Protein AF-A0A7S0KYA2-F1 (afdb_monomer_lite)

Sequence (197 aa):
RSGRSKREIVGSDRLAGVEDVMKRKCIFEYDAAHFVYESAGMSKLKVTLGHLILALRWCHQHMTRPNDGYHSVVKCLAERATVLLGAEVALHEEIGTAKQEVGQVSMDLVKRVNAQLLDLFEDVDEDQHHDTSRLGRMKTVIDDSTWNAIQRQLSREMIAARNDREEEQKKNLQQTHGMASSGSPYRRAGLFRGVSF

Foldseek 3Di:
DDDDDDDDDDDPVVVPDPDDLQPDDAPLVDFDPPDDDPPDPPPGDSDDLVNLLVLLVVLLVVCPDPCPVCLVVSLVSNLVSLVSSLVRVVNCVSVCVVCVPPDPPDVVVLLVSLLSLCQQQPDDDCVPPDCPVNHHSCPVRYDPVSNVVSCVSCVPSPVVNVVVVVVVVVVVVVVVVVVVPPPDDPDDDDDDDDDDD

Secondary structure (DSSP, 8-state):
-----------GGG------GGG---GGGSPPPS-S-TTS--TT----HHHHHHHHHHHHHHHSSS--S-HHHHHHHHHHHHHHHHHHHHHHHHHHHHHTTT----HHHHHHHHHHHHHHH-PPPTTSTT-GGGS-TTTTTS-HHHHHHHHHHTHHHHHHHHHHHHHHHHHHHHHHHHHHTT---------------

Structure (mmCIF, N/CA/C/O backbone):
data_AF-A0A7S0KYA2-F1
#
_entry.id   AF-A0A7S0KYA2-F1
#
loop_
_atom_site.group_PDB
_atom_site.id
_atom_site.type_symbol
_atom_site.label_atom_id
_atom_site.label_alt_id
_atom_site.label_comp_id
_atom_site.label_asym_id
_atom_site.label_entity_id
_atom_site.label_seq_id
_atom_site.pdbx_PDB_ins_code
_atom_site.Cartn_x
_atom_site.Cartn_y
_atom_site.Cartn_z
_atom_site.occupancy
_atom_site.B_iso_or_equiv
_atom_site.auth_seq_id
_atom_site.auth_comp_id
_atom_site.auth_asym_id
_atom_site.auth_atom_id
_atom_site.pdbx_PDB_model_num
ATOM 1 N N . ARG A 1 1 ? -25.141 -33.867 -44.021 1.00 50.03 1 ARG A N 1
ATOM 2 C CA . ARG A 1 1 ? -24.436 -33.743 -42.720 1.00 50.03 1 ARG A CA 1
ATOM 3 C C . ARG A 1 1 ? -23.913 -32.315 -42.595 1.00 50.03 1 ARG A C 1
ATOM 5 O O . ARG A 1 1 ? -22.984 -31.976 -43.305 1.00 50.03 1 ARG A O 1
ATOM 12 N N . SER A 1 2 ? -24.530 -31.474 -41.766 1.00 43.34 2 SER A N 1
ATOM 13 C CA . SER A 1 2 ? -23.968 -30.174 -41.372 1.00 43.34 2 SER A CA 1
ATOM 14 C C . SER A 1 2 ? -24.457 -29.877 -39.957 1.00 43.34 2 SER A C 1
ATOM 16 O O . SER A 1 2 ? -25.624 -29.553 -39.750 1.00 43.34 2 SER A O 1
ATOM 18 N N . GLY A 1 3 ? -23.594 -30.136 -38.975 1.00 49.16 3 GLY A N 1
ATOM 19 C CA . GLY A 1 3 ? -23.859 -29.878 -37.566 1.00 49.16 3 GLY A CA 1
ATOM 20 C C . GLY A 1 3 ? -23.512 -28.431 -37.249 1.00 49.16 3 GLY A C 1
ATOM 21 O O . GLY A 1 3 ? -22.341 -28.097 -37.091 1.00 49.16 3 GLY A O 1
ATOM 22 N N . ARG A 1 4 ? -24.521 -27.561 -37.159 1.00 48.22 4 ARG A N 1
ATOM 23 C CA . ARG A 1 4 ? -24.337 -26.236 -36.559 1.00 48.22 4 ARG A CA 1
ATOM 24 C C . ARG A 1 4 ? -24.284 -26.404 -35.043 1.00 48.22 4 ARG A C 1
ATOM 26 O O . ARG A 1 4 ? -25.314 -26.595 -34.405 1.00 48.22 4 ARG A O 1
ATOM 33 N N . SER A 1 5 ? -23.074 -26.345 -34.492 1.00 55.19 5 SER A N 1
ATOM 34 C CA . SER A 1 5 ? -22.845 -26.195 -33.055 1.00 55.19 5 SER A CA 1
ATOM 35 C C . SER A 1 5 ? -23.465 -24.872 -32.594 1.00 55.19 5 SER A C 1
ATOM 37 O O . SER A 1 5 ? -23.049 -23.798 -33.037 1.00 55.19 5 SER A O 1
ATOM 39 N N . LYS A 1 6 ? -24.515 -24.945 -31.768 1.00 58.03 6 LYS A N 1
ATOM 40 C CA . LYS A 1 6 ? -25.095 -23.775 -31.102 1.00 58.03 6 LYS A CA 1
ATOM 41 C C . LYS A 1 6 ? -24.107 -23.331 -30.025 1.00 58.03 6 LYS A C 1
ATOM 43 O O . LYS A 1 6 ? -23.852 -24.077 -29.088 1.00 58.03 6 LYS A O 1
ATOM 48 N N . ARG A 1 7 ? -23.546 -22.129 -30.167 1.00 60.09 7 ARG A N 1
ATOM 49 C CA . ARG A 1 7 ? -22.796 -21.483 -29.085 1.00 60.09 7 ARG A CA 1
ATOM 50 C C . ARG A 1 7 ? -23.808 -20.938 -28.086 1.00 60.09 7 ARG A C 1
ATOM 52 O O . ARG A 1 7 ? -24.519 -19.986 -28.392 1.00 60.09 7 ARG A O 1
ATOM 59 N N . GLU A 1 8 ? -23.902 -21.586 -26.936 1.00 66.19 8 GLU A N 1
ATOM 60 C CA . GLU A 1 8 ? -24.654 -21.087 -25.792 1.00 66.19 8 GLU A CA 1
ATOM 61 C C . GLU A 1 8 ? -23.780 -20.050 -25.076 1.00 66.19 8 GLU A C 1
ATOM 63 O O . GLU A 1 8 ? -22.677 -20.359 -24.626 1.00 66.19 8 GLU A O 1
ATOM 68 N N . ILE A 1 9 ? -24.228 -18.794 -25.057 1.00 65.31 9 ILE A N 1
ATOM 69 C CA . ILE A 1 9 ? -23.574 -17.732 -24.291 1.00 65.31 9 ILE A CA 1
ATOM 70 C C . ILE A 1 9 ? -24.139 -17.826 -22.878 1.00 65.31 9 ILE A C 1
ATOM 72 O O . ILE A 1 9 ? -25.320 -17.567 -22.654 1.00 65.31 9 ILE A O 1
ATOM 76 N N . VAL A 1 10 ? -23.296 -18.255 -21.945 1.00 64.56 10 VAL A N 1
ATOM 77 C CA . VAL A 1 10 ? -23.640 -18.355 -20.527 1.00 64.56 10 VAL A CA 1
ATOM 78 C C . VAL A 1 10 ? -23.656 -16.941 -19.940 1.00 64.56 10 VAL A C 1
ATOM 80 O O . VAL A 1 10 ? -22.677 -16.210 -20.075 1.00 64.56 10 VAL A O 1
ATOM 83 N N . GLY A 1 11 ? -24.775 -16.544 -19.327 1.00 62.53 11 GLY A N 1
ATOM 84 C CA . GLY A 1 11 ? -24.895 -15.260 -18.630 1.00 62.53 11 GLY A CA 1
ATOM 85 C C . GLY A 1 11 ? -23.918 -15.159 -17.453 1.00 62.53 11 GLY A C 1
ATOM 86 O O . GLY A 1 11 ? -23.602 -16.166 -16.816 1.00 62.53 11 GLY A O 1
ATOM 87 N N . SER A 1 12 ? -23.410 -13.956 -17.169 1.00 54.81 12 SER A N 1
ATOM 88 C CA . SER A 1 12 ? -22.431 -13.703 -16.094 1.00 54.81 12 SER A CA 1
ATOM 89 C C . SER A 1 12 ? -22.926 -14.130 -14.706 1.00 54.81 12 SER A C 1
ATOM 91 O O . SER A 1 12 ? -22.143 -14.515 -13.847 1.00 54.81 12 SER A O 1
ATOM 93 N N . ASP A 1 13 ? -24.238 -14.114 -14.515 1.00 56.84 13 ASP A N 1
ATOM 94 C CA . ASP A 1 13 ? -24.998 -14.593 -13.362 1.00 56.84 13 ASP A CA 1
ATOM 95 C C . ASP A 1 13 ? -24.882 -16.111 -13.130 1.00 56.84 13 ASP A C 1
ATOM 97 O O . ASP A 1 13 ? -24.993 -16.574 -11.997 1.00 56.84 13 ASP A O 1
ATOM 101 N N . ARG A 1 14 ? -24.582 -16.894 -14.174 1.00 51.59 14 ARG A N 1
ATOM 102 C CA . ARG A 1 14 ? -24.322 -18.343 -14.077 1.00 51.59 14 ARG A CA 1
ATOM 103 C C . ARG A 1 14 ? -22.850 -18.698 -13.850 1.00 51.59 14 ARG A C 1
ATOM 105 O O . ARG A 1 14 ? -22.541 -19.868 -13.644 1.00 51.59 14 ARG A O 1
ATOM 112 N N . LEU A 1 15 ? -21.954 -17.710 -13.876 1.00 52.16 15 LEU A N 1
ATOM 113 C CA . LEU A 1 15 ? -20.530 -17.864 -13.550 1.00 52.16 15 LEU A CA 1
ATOM 114 C C . LEU A 1 15 ? -20.213 -17.553 -12.079 1.00 52.16 15 LEU A C 1
ATOM 116 O O . LEU A 1 15 ? -19.057 -17.660 -11.676 1.00 52.16 15 LEU A O 1
ATOM 120 N N . ALA A 1 16 ? -21.213 -17.205 -11.264 1.00 54.50 16 ALA A N 1
ATOM 121 C CA . ALA A 1 16 ? -21.043 -17.052 -9.825 1.00 54.50 16 ALA A CA 1
ATOM 122 C C . ALA A 1 16 ? -20.882 -18.436 -9.173 1.00 54.50 16 ALA A C 1
ATOM 124 O O . ALA A 1 16 ? -21.835 -19.037 -8.678 1.00 54.50 16 ALA A O 1
ATOM 125 N N . GLY A 1 17 ? -19.662 -18.974 -9.215 1.00 55.75 17 GLY A N 1
ATOM 126 C CA . GLY A 1 17 ? -19.281 -20.079 -8.347 1.00 55.75 17 GLY A CA 1
ATOM 127 C C . GLY A 1 17 ? -19.516 -19.662 -6.898 1.00 55.75 17 GLY A C 1
ATOM 128 O O . GLY A 1 17 ? -19.093 -18.584 -6.487 1.00 55.75 17 GLY A O 1
ATOM 129 N N . VAL A 1 18 ? -20.217 -20.499 -6.133 1.00 51.88 18 VAL A N 1
ATOM 130 C CA . VAL A 1 18 ? -20.322 -20.341 -4.680 1.00 51.88 18 VAL A CA 1
ATOM 131 C C . VAL A 1 18 ? -18.931 -20.605 -4.115 1.00 51.88 18 VAL A C 1
ATOM 133 O O . VAL A 1 18 ? -18.533 -21.753 -3.918 1.00 51.88 18 VAL A O 1
ATOM 136 N N . GLU A 1 19 ? -18.149 -19.545 -3.957 1.00 55.44 19 GLU A N 1
ATOM 137 C CA . GLU A 1 19 ? -16.832 -19.633 -3.350 1.00 55.44 19 GLU A CA 1
ATOM 138 C C . GLU A 1 19 ? -16.993 -19.678 -1.829 1.00 55.44 19 GLU A C 1
ATOM 140 O O . GLU A 1 19 ? -17.626 -18.818 -1.216 1.00 55.44 19 GLU A O 1
ATOM 145 N N . ASP A 1 20 ? -16.445 -20.725 -1.222 1.00 58.78 20 ASP A N 1
ATOM 146 C CA . ASP A 1 20 ? -16.466 -20.920 0.221 1.00 58.78 20 ASP A CA 1
ATOM 147 C C . ASP A 1 20 ? -15.441 -19.982 0.870 1.00 58.78 20 ASP A C 1
ATOM 149 O O . ASP A 1 20 ? -14.236 -20.245 0.845 1.00 58.78 20 ASP A O 1
ATOM 153 N N . VAL A 1 21 ? -15.925 -18.878 1.442 1.00 59.78 21 VAL A N 1
ATOM 154 C CA . VAL A 1 21 ? -15.100 -17.860 2.116 1.00 59.78 21 VAL A CA 1
ATOM 155 C C . VAL A 1 21 ? -14.232 -18.484 3.214 1.00 59.78 21 VAL A C 1
ATOM 157 O O . VAL A 1 21 ? -13.094 -18.064 3.403 1.00 59.78 21 VAL A O 1
ATOM 160 N N . MET A 1 22 ? -14.695 -19.559 3.866 1.00 59.19 22 MET A N 1
ATOM 161 C CA . MET A 1 22 ? -13.934 -20.254 4.913 1.00 59.19 22 MET A CA 1
ATOM 162 C C . MET A 1 22 ? -12.704 -21.000 4.377 1.00 59.19 22 MET A C 1
ATOM 164 O O . MET A 1 22 ? -11.825 -21.384 5.150 1.00 59.19 22 MET A O 1
ATOM 168 N N . LYS A 1 23 ? -12.622 -21.222 3.060 1.00 62.44 23 LYS A N 1
ATOM 169 C CA . LYS A 1 23 ? -11.464 -21.834 2.392 1.00 62.44 23 LYS A CA 1
ATOM 170 C C . LYS A 1 23 ? -10.493 -20.810 1.817 1.00 62.44 23 LYS A C 1
ATOM 172 O O . LYS A 1 23 ? -9.429 -21.223 1.350 1.00 62.44 23 LYS A O 1
ATOM 177 N N . ARG A 1 24 ? -10.818 -19.511 1.846 1.00 64.31 24 ARG A N 1
ATOM 178 C CA . ARG A 1 24 ? -9.872 -18.470 1.440 1.00 64.31 24 ARG A CA 1
ATOM 179 C C . ARG A 1 24 ? -8.696 -18.463 2.409 1.00 64.31 24 ARG A C 1
ATOM 181 O O . ARG A 1 24 ? -8.857 -18.512 3.626 1.00 64.31 24 ARG A O 1
ATOM 188 N N . LYS A 1 25 ? -7.499 -18.444 1.838 1.00 60.84 25 LYS A N 1
ATOM 189 C CA . LYS A 1 25 ? -6.234 -18.409 2.565 1.00 60.84 25 LYS A CA 1
ATOM 190 C C . LYS A 1 25 ? -5.399 -17.281 2.007 1.00 60.84 25 LYS A C 1
ATOM 192 O O . LYS A 1 25 ? -5.390 -17.080 0.791 1.00 60.84 25 LYS A O 1
ATOM 197 N N . CYS A 1 26 ? -4.707 -16.565 2.883 1.00 59.09 26 CYS A N 1
ATOM 198 C CA . CYS A 1 26 ? -3.806 -15.515 2.442 1.00 59.09 26 CYS A CA 1
ATOM 199 C C . CYS A 1 26 ? -2.609 -16.129 1.694 1.00 59.09 26 CYS A C 1
ATOM 201 O O . CYS A 1 26 ? -2.283 -17.307 1.893 1.00 59.09 26 CYS A O 1
ATOM 203 N N . ILE A 1 27 ? -1.970 -15.372 0.797 1.00 64.25 27 ILE A N 1
ATOM 204 C CA . ILE A 1 27 ? -0.933 -15.934 -0.090 1.00 64.25 27 ILE A CA 1
ATOM 205 C C . ILE A 1 27 ? 0.270 -16.462 0.707 1.00 64.25 27 ILE A C 1
ATOM 207 O O . ILE A 1 27 ? 0.974 -17.370 0.272 1.00 64.25 27 ILE A O 1
ATOM 211 N N . PHE A 1 28 ? 0.458 -15.934 1.914 1.00 62.69 28 PHE A N 1
ATOM 212 C CA . PHE A 1 28 ? 1.504 -16.315 2.855 1.00 62.69 28 PHE A CA 1
ATOM 213 C C . PHE A 1 28 ? 1.209 -17.577 3.667 1.00 62.69 28 PHE A C 1
ATOM 215 O O . PHE A 1 28 ? 2.105 -18.099 4.332 1.00 62.69 28 PHE A O 1
ATOM 222 N N . GLU A 1 29 ? -0.024 -18.087 3.629 1.00 60.62 29 GLU A N 1
ATOM 223 C CA . GLU A 1 29 ? -0.353 -19.384 4.227 1.00 60.62 29 GLU A CA 1
ATOM 224 C C . GLU A 1 29 ? 0.111 -20.562 3.357 1.00 60.62 29 GLU A C 1
ATOM 226 O O . GLU A 1 29 ? 0.193 -21.688 3.852 1.00 60.62 29 GLU A O 1
ATOM 231 N N . TYR A 1 30 ? 0.424 -20.322 2.080 1.00 61.16 30 TYR A N 1
ATOM 232 C CA . TYR A 1 30 ? 0.956 -21.345 1.188 1.00 61.16 30 TYR A CA 1
ATOM 233 C C . TYR A 1 30 ? 2.465 -21.487 1.383 1.00 61.16 30 TYR A C 1
ATOM 235 O O . TYR A 1 30 ? 3.215 -20.512 1.315 1.00 61.16 30 TYR A O 1
ATOM 243 N N . ASP A 1 31 ? 2.922 -22.723 1.588 1.00 52.09 31 ASP A N 1
ATOM 244 C CA . ASP A 1 31 ? 4.346 -23.021 1.507 1.00 52.09 31 ASP A CA 1
ATOM 245 C C . ASP A 1 31 ? 4.823 -22.731 0.078 1.00 52.09 31 ASP A C 1
ATOM 247 O O . ASP A 1 31 ? 4.182 -23.129 -0.902 1.00 52.09 31 ASP A O 1
ATOM 251 N N . ALA A 1 32 ? 5.955 -22.030 -0.044 1.00 56.25 32 ALA A N 1
ATOM 252 C CA . ALA A 1 32 ? 6.604 -21.842 -1.333 1.00 56.25 32 ALA A CA 1
ATOM 253 C C . ALA A 1 32 ? 6.797 -23.214 -1.993 1.00 56.25 32 ALA A C 1
ATOM 255 O O . ALA A 1 32 ? 7.201 -24.173 -1.327 1.00 56.25 32 ALA A O 1
ATOM 256 N N . ALA A 1 33 ? 6.481 -23.314 -3.289 1.00 52.88 33 ALA A N 1
ATOM 257 C CA . ALA A 1 33 ? 6.628 -24.560 -4.029 1.00 52.88 33 ALA A CA 1
ATOM 258 C C . ALA A 1 33 ? 8.025 -25.147 -3.773 1.00 52.88 33 ALA A C 1
ATOM 260 O O . ALA A 1 33 ? 9.026 -24.438 -3.855 1.00 52.88 33 ALA A O 1
ATOM 261 N N . HIS A 1 34 ? 8.082 -26.440 -3.450 1.00 46.66 34 HIS A N 1
ATOM 262 C CA . HIS A 1 34 ? 9.283 -27.141 -2.978 1.00 46.66 34 HIS A CA 1
ATOM 263 C C . HIS A 1 34 ? 10.429 -27.250 -4.007 1.00 46.66 34 HIS A C 1
ATOM 265 O O . HIS A 1 34 ? 11.360 -28.023 -3.816 1.00 46.66 34 HIS A O 1
ATOM 271 N N . PHE A 1 35 ? 10.399 -26.481 -5.092 1.00 48.75 35 PHE A N 1
ATOM 272 C CA . PHE A 1 35 ? 11.377 -26.532 -6.163 1.00 48.75 35 PHE A CA 1
ATOM 273 C C . PHE A 1 35 ? 11.890 -25.126 -6.470 1.00 48.75 35 PHE A C 1
ATOM 275 O O . PHE A 1 35 ? 11.121 -24.270 -6.898 1.00 48.75 35 PHE A O 1
ATOM 282 N N . VAL A 1 36 ? 13.194 -24.919 -6.236 1.00 45.91 36 VAL A N 1
ATOM 283 C CA . VAL A 1 36 ? 14.188 -24.359 -7.186 1.00 45.91 36 VAL A CA 1
ATOM 284 C C . VAL A 1 36 ? 15.505 -23.955 -6.480 1.00 45.91 36 VAL A C 1
ATOM 286 O O . VAL A 1 36 ? 16.513 -23.811 -7.159 1.00 45.91 36 VAL A O 1
ATOM 289 N N . TYR A 1 37 ? 15.605 -23.899 -5.144 1.00 43.06 37 TYR A N 1
ATOM 290 C CA . TYR A 1 37 ? 16.899 -23.616 -4.485 1.00 43.06 37 TYR A CA 1
ATOM 291 C C . TYR A 1 37 ? 17.166 -24.469 -3.236 1.00 43.06 37 TYR A C 1
ATOM 293 O O . TYR A 1 37 ? 17.109 -23.982 -2.114 1.00 43.06 37 TYR A O 1
ATOM 301 N N . GLU A 1 38 ? 17.550 -25.734 -3.428 1.00 44.19 38 GLU A N 1
ATOM 302 C CA . GLU A 1 38 ? 18.226 -26.525 -2.380 1.00 44.19 38 GLU A CA 1
ATOM 303 C C . GLU A 1 38 ? 19.666 -26.040 -2.101 1.00 44.19 38 GLU A C 1
ATOM 305 O O . GLU A 1 38 ? 20.287 -26.482 -1.139 1.00 44.19 38 GLU A O 1
ATOM 310 N N . SER A 1 39 ? 20.221 -25.109 -2.894 1.00 41.88 39 SER A N 1
ATOM 311 C CA . SER A 1 39 ? 21.610 -24.650 -2.716 1.00 41.88 39 SER A CA 1
ATOM 312 C C . SER A 1 39 ? 21.782 -23.459 -1.767 1.00 41.88 39 SER A C 1
ATOM 314 O O . SER A 1 39 ? 22.911 -23.053 -1.501 1.00 41.88 39 SER A O 1
ATOM 316 N N . ALA A 1 40 ? 20.699 -22.877 -1.262 1.00 45.09 40 ALA A N 1
ATOM 317 C CA . ALA A 1 40 ? 20.754 -21.893 -0.193 1.00 45.09 40 ALA A CA 1
ATOM 318 C C . ALA A 1 40 ? 19.901 -22.456 0.935 1.00 45.09 40 ALA A C 1
ATOM 320 O O . ALA A 1 40 ? 18.735 -22.752 0.704 1.00 45.09 40 ALA A O 1
ATOM 321 N N . GLY A 1 41 ? 20.448 -22.615 2.141 1.00 43.53 41 GLY A N 1
ATOM 322 C CA . GLY A 1 41 ? 19.737 -23.110 3.332 1.00 43.53 41 GLY A CA 1
ATOM 323 C C . GLY A 1 41 ? 18.576 -22.222 3.815 1.00 43.53 41 GLY A C 1
ATOM 324 O O . GLY A 1 41 ? 18.317 -22.135 5.009 1.00 43.53 41 GLY A O 1
ATOM 325 N N . MET A 1 42 ? 17.880 -21.541 2.907 1.00 43.72 42 MET A N 1
ATOM 326 C CA . MET A 1 42 ? 16.677 -20.751 3.108 1.00 43.72 42 MET A CA 1
ATOM 327 C C . MET A 1 42 ? 15.470 -21.691 3.190 1.00 43.72 42 MET A C 1
ATOM 329 O O . MET A 1 42 ? 14.564 -21.672 2.360 1.00 43.72 42 MET A O 1
ATOM 333 N N . SER A 1 43 ? 15.469 -22.557 4.203 1.00 41.56 43 SER A N 1
ATOM 334 C CA . SER A 1 43 ? 14.306 -23.365 4.551 1.00 41.56 43 SER A CA 1
ATOM 335 C C . SER A 1 43 ? 13.101 -22.455 4.809 1.00 41.56 43 SER A C 1
ATOM 337 O O . SER A 1 43 ? 13.174 -21.583 5.673 1.00 41.56 43 SER A O 1
ATOM 339 N N . LYS A 1 44 ? 11.997 -22.689 4.086 1.00 48.81 44 LYS A N 1
ATOM 340 C CA . LYS A 1 44 ? 10.627 -22.251 4.415 1.00 48.81 44 LYS A CA 1
ATOM 341 C C . LYS A 1 44 ? 10.518 -20.817 4.956 1.00 48.81 44 LYS A C 1
ATOM 343 O O . LYS A 1 44 ? 9.961 -20.600 6.034 1.00 48.81 44 LYS A O 1
ATOM 348 N N . LEU A 1 45 ? 11.023 -19.824 4.224 1.00 50.81 45 LEU A N 1
ATOM 349 C CA . LEU A 1 45 ? 10.650 -18.444 4.532 1.00 50.81 45 LEU A CA 1
ATOM 350 C C . LEU A 1 45 ? 9.170 -18.260 4.217 1.00 50.81 45 LEU A C 1
ATOM 352 O O . LEU A 1 45 ? 8.774 -18.167 3.057 1.00 50.81 45 LEU A O 1
ATOM 356 N N . LYS A 1 46 ? 8.355 -18.205 5.272 1.00 55.75 46 LYS A N 1
ATOM 357 C CA . LYS A 1 46 ? 7.000 -17.675 5.178 1.00 55.75 46 LYS A CA 1
ATOM 358 C C . LYS A 1 46 ? 7.130 -16.207 4.808 1.00 55.75 46 LYS A C 1
ATOM 360 O O . LYS A 1 46 ? 7.551 -15.388 5.626 1.00 55.75 46 LYS A O 1
ATOM 365 N N . VAL A 1 47 ? 6.827 -15.898 3.552 1.00 59.81 47 VAL A N 1
ATOM 366 C CA . VAL A 1 47 ? 6.681 -14.515 3.106 1.00 59.81 47 VAL A CA 1
ATOM 367 C C . VAL A 1 47 ? 5.563 -13.902 3.955 1.00 59.81 47 VAL A C 1
ATOM 369 O O . VAL A 1 47 ? 4.650 -14.598 4.371 1.00 59.81 47 VAL A O 1
ATOM 372 N N . THR A 1 48 ? 5.675 -12.633 4.315 1.00 72.25 48 THR A N 1
ATOM 373 C CA . THR A 1 48 ? 4.692 -11.929 5.152 1.00 72.25 48 THR A CA 1
ATOM 374 C C . THR A 1 48 ? 4.425 -10.567 4.542 1.00 72.25 48 THR A C 1
ATOM 376 O O . THR A 1 48 ? 5.201 -10.100 3.705 1.00 72.25 48 THR A O 1
ATOM 379 N N . LEU A 1 49 ? 3.386 -9.876 5.012 1.00 79.69 49 LEU A N 1
ATOM 380 C CA . LEU A 1 49 ? 3.064 -8.522 4.560 1.00 79.69 49 LEU A CA 1
ATOM 381 C C . LEU A 1 49 ? 4.267 -7.571 4.710 1.00 79.69 49 LEU A C 1
ATOM 383 O O . LEU A 1 49 ? 4.531 -6.738 3.846 1.00 79.69 49 LEU A O 1
ATOM 387 N N . GLY A 1 50 ? 5.073 -7.773 5.758 1.00 80.00 50 GLY A N 1
ATOM 388 C CA . GLY A 1 50 ? 6.323 -7.045 5.972 1.00 80.00 50 GLY A CA 1
ATOM 389 C C . GLY A 1 50 ? 7.354 -7.234 4.853 1.00 80.00 50 GLY A C 1
ATOM 390 O O . GLY A 1 50 ? 8.076 -6.292 4.539 1.00 80.00 50 GLY A O 1
ATOM 391 N N . HIS A 1 51 ? 7.400 -8.401 4.204 1.00 85.19 51 HIS A N 1
ATOM 392 C CA . HIS A 1 51 ? 8.290 -8.642 3.064 1.00 85.19 51 HIS A CA 1
ATOM 393 C C . HIS A 1 51 ? 7.850 -7.860 1.818 1.00 85.19 51 HIS A C 1
ATOM 395 O O . HIS A 1 51 ? 8.707 -7.339 1.108 1.00 85.19 51 HIS A O 1
ATOM 401 N N . LEU A 1 52 ? 6.540 -7.714 1.576 1.00 88.50 52 LEU A N 1
ATOM 402 C CA . LEU A 1 52 ? 6.030 -6.870 0.486 1.00 88.50 52 LEU A CA 1
ATOM 403 C C . LEU A 1 52 ? 6.314 -5.388 0.747 1.00 88.50 52 LEU A C 1
ATOM 405 O O . LEU A 1 52 ? 6.806 -4.693 -0.139 1.00 88.50 52 LEU A O 1
ATOM 409 N N . ILE A 1 53 ? 6.096 -4.920 1.980 1.00 88.88 53 ILE A N 1
ATOM 410 C CA . ILE A 1 53 ? 6.448 -3.553 2.400 1.00 88.88 53 ILE A CA 1
ATOM 411 C C . ILE A 1 53 ? 7.950 -3.298 2.198 1.00 88.88 53 ILE A C 1
ATOM 413 O O . ILE A 1 53 ? 8.347 -2.256 1.672 1.00 88.88 53 ILE A O 1
ATOM 417 N N . LEU A 1 54 ? 8.801 -4.254 2.582 1.00 89.44 54 LEU A N 1
ATOM 418 C CA . LEU A 1 54 ? 10.248 -4.151 2.399 1.00 89.44 54 LEU A CA 1
ATOM 419 C C . LEU A 1 54 ? 10.634 -4.114 0.914 1.00 89.44 54 LEU A C 1
ATOM 421 O O . LEU A 1 54 ? 11.459 -3.287 0.527 1.00 89.44 54 LEU A O 1
ATOM 425 N N . ALA A 1 55 ? 10.015 -4.956 0.082 1.00 90.94 55 ALA A N 1
ATOM 426 C CA . ALA A 1 55 ? 10.242 -4.971 -1.360 1.00 90.94 55 ALA A CA 1
ATOM 427 C C . ALA A 1 55 ? 9.870 -3.629 -2.009 1.00 90.94 55 ALA A C 1
ATOM 429 O O . ALA A 1 55 ? 10.635 -3.104 -2.816 1.00 90.94 55 ALA A O 1
ATOM 430 N N . LEU A 1 56 ? 8.748 -3.025 -1.613 1.00 93.00 56 LEU A N 1
ATOM 431 C CA . LEU A 1 56 ? 8.324 -1.710 -2.103 1.00 93.00 56 LEU A CA 1
ATOM 432 C C . LEU A 1 56 ? 9.302 -0.602 -1.696 1.00 93.00 56 LEU A C 1
ATOM 434 O O . LEU A 1 56 ? 9.699 0.222 -2.522 1.00 93.00 56 LEU A O 1
ATOM 438 N N . ARG A 1 57 ? 9.781 -0.619 -0.446 1.00 92.06 57 ARG A N 1
ATOM 439 C CA . ARG A 1 57 ? 10.826 0.312 0.015 1.00 92.06 57 ARG A CA 1
ATOM 440 C C . ARG A 1 57 ? 12.118 0.162 -0.776 1.00 92.06 57 ARG A C 1
ATOM 442 O O . ARG A 1 57 ? 12.717 1.172 -1.145 1.00 92.06 57 ARG A O 1
ATOM 449 N N . TRP A 1 58 ? 12.527 -1.075 -1.045 1.00 92.06 58 TRP A N 1
ATOM 450 C CA . TRP A 1 58 ? 13.690 -1.364 -1.876 1.00 92.06 58 TRP A CA 1
ATOM 451 C C . TRP A 1 58 ? 13.504 -0.819 -3.297 1.00 92.06 58 TRP A C 1
ATOM 453 O O . TRP A 1 58 ? 14.392 -0.137 -3.809 1.00 92.06 58 TRP A O 1
ATOM 463 N N . CYS A 1 59 ? 12.324 -1.011 -3.897 1.00 92.19 59 CYS A N 1
ATOM 464 C CA . CYS A 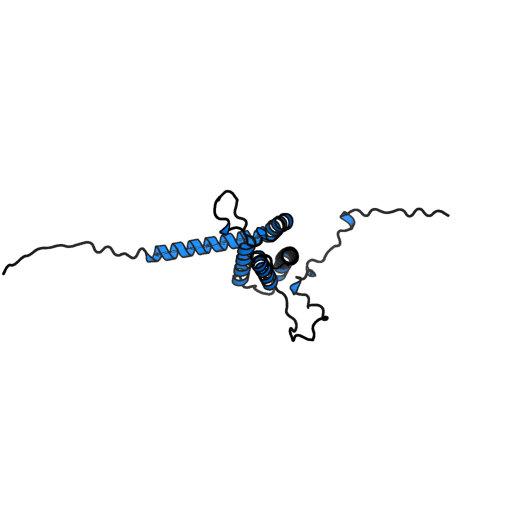1 59 ? 12.026 -0.480 -5.226 1.00 92.19 59 CYS A CA 1
ATOM 465 C C . CYS A 1 59 ? 12.165 1.048 -5.271 1.00 92.19 59 CYS A C 1
ATOM 467 O O . CYS A 1 59 ? 12.853 1.580 -6.137 1.00 92.19 59 CYS A O 1
ATOM 469 N N . HIS A 1 60 ? 11.606 1.764 -4.294 1.00 91.31 60 HIS A N 1
ATOM 470 C CA . HIS A 1 60 ? 11.766 3.218 -4.207 1.00 91.31 60 HIS A CA 1
ATOM 471 C C . HIS A 1 60 ? 13.222 3.663 -4.044 1.00 91.31 60 HIS A C 1
ATOM 473 O O . HIS A 1 60 ? 13.671 4.602 -4.704 1.00 91.31 60 HIS A O 1
ATOM 479 N N . GLN A 1 61 ? 13.995 2.973 -3.204 1.00 89.06 61 GLN A N 1
ATOM 480 C CA . GLN A 1 61 ? 15.418 3.276 -3.039 1.00 89.06 61 GLN A CA 1
ATOM 481 C C . GLN A 1 61 ? 16.212 3.101 -4.340 1.00 89.06 61 GLN A C 1
ATOM 483 O O . GLN A 1 61 ? 17.161 3.843 -4.566 1.00 89.06 61 GLN A O 1
ATOM 488 N N . HIS A 1 62 ? 15.837 2.151 -5.197 1.00 88.19 62 HIS A N 1
ATOM 489 C CA . HIS A 1 62 ? 16.505 1.932 -6.482 1.00 88.19 62 HIS A CA 1
ATOM 490 C C . HIS A 1 62 ? 16.001 2.849 -7.604 1.00 88.19 62 HIS A C 1
ATOM 492 O O . HIS A 1 62 ? 16.769 3.183 -8.503 1.00 88.19 62 HIS A O 1
ATOM 498 N N . MET A 1 63 ? 14.756 3.321 -7.531 1.00 86.75 63 MET A N 1
ATOM 499 C CA . MET A 1 63 ? 14.225 4.317 -8.472 1.00 86.75 63 MET A CA 1
ATOM 500 C C . MET A 1 63 ? 14.781 5.723 -8.228 1.00 86.75 63 MET A C 1
ATOM 502 O O . MET A 1 63 ? 14.891 6.512 -9.160 1.00 86.75 63 MET A O 1
ATOM 506 N N . THR A 1 64 ? 15.175 6.037 -6.992 1.00 83.69 64 THR A N 1
ATOM 507 C CA . THR A 1 64 ? 15.792 7.331 -6.642 1.00 83.69 64 THR A CA 1
ATOM 508 C C . THR A 1 64 ? 17.288 7.402 -6.963 1.00 83.69 64 THR A C 1
ATOM 510 O O . THR A 1 64 ? 17.875 8.484 -6.917 1.00 83.69 64 THR A O 1
ATOM 513 N N . ARG A 1 65 ? 17.924 6.275 -7.313 1.00 81.00 65 ARG A N 1
ATOM 514 C CA . ARG A 1 65 ? 19.338 6.229 -7.709 1.00 81.00 65 ARG A CA 1
ATOM 515 C C . ARG A 1 65 ? 19.520 6.570 -9.193 1.00 81.00 65 ARG A C 1
ATOM 517 O O . ARG A 1 65 ? 18.686 6.179 -10.015 1.00 81.00 65 ARG A O 1
ATOM 524 N N . PRO A 1 66 ? 20.608 7.275 -9.556 1.00 74.31 66 PRO A N 1
ATOM 525 C CA . PRO A 1 66 ? 20.883 7.652 -10.938 1.00 74.31 66 PRO A CA 1
ATOM 526 C C . PRO A 1 66 ? 21.104 6.419 -11.829 1.00 74.31 66 PRO A C 1
ATOM 528 O O . PRO A 1 66 ? 22.138 5.773 -11.767 1.00 74.31 66 PRO A O 1
ATOM 531 N N . ASN A 1 67 ? 20.087 6.149 -12.650 1.00 65.44 67 ASN A N 1
ATOM 532 C CA . ASN A 1 67 ? 19.987 5.238 -13.792 1.00 65.44 67 ASN A CA 1
ATOM 533 C C . ASN A 1 67 ? 20.913 4.003 -13.801 1.00 65.44 67 ASN A C 1
ATOM 535 O O . ASN A 1 67 ? 21.860 3.919 -14.582 1.00 65.44 67 ASN A O 1
ATOM 539 N N . ASP A 1 68 ? 20.542 2.987 -13.019 1.00 66.88 68 ASP A N 1
ATOM 540 C CA . ASP A 1 68 ? 21.197 1.671 -13.024 1.00 66.88 68 ASP A CA 1
ATOM 541 C C . ASP A 1 68 ? 20.797 0.806 -14.249 1.00 66.88 68 ASP A C 1
ATOM 543 O O . ASP A 1 68 ? 21.142 -0.369 -14.316 1.00 66.88 68 ASP A O 1
ATOM 547 N N . GLY A 1 69 ? 20.009 1.325 -15.204 1.00 77.50 69 GLY A N 1
ATOM 548 C CA . GLY A 1 69 ? 19.493 0.562 -16.355 1.00 77.50 69 GLY A CA 1
ATOM 549 C C . GLY A 1 69 ? 18.370 -0.436 -16.024 1.00 77.50 69 GLY A C 1
ATOM 550 O O . GLY A 1 69 ? 17.751 -0.991 -16.930 1.00 77.50 69 GLY A O 1
ATOM 551 N N . TYR A 1 70 ? 18.051 -0.626 -14.739 1.00 84.00 70 TYR A N 1
ATOM 552 C CA . TYR A 1 70 ? 17.026 -1.562 -14.256 1.00 84.00 70 TYR A CA 1
ATOM 553 C C . TYR A 1 70 ? 15.702 -0.898 -13.853 1.00 84.00 70 TYR A C 1
ATOM 555 O O . TYR A 1 70 ? 14.820 -1.572 -13.325 1.00 84.00 70 TYR A O 1
ATOM 563 N N . HIS A 1 71 ? 15.525 0.407 -14.087 1.00 88.94 71 HIS A N 1
ATOM 564 C CA . HIS A 1 71 ? 14.337 1.152 -13.634 1.00 88.94 71 HIS A CA 1
ATOM 565 C C . HIS A 1 71 ? 13.016 0.555 -14.133 1.00 88.94 71 HIS A C 1
ATOM 567 O O . HIS A 1 71 ? 12.059 0.471 -13.370 1.00 88.94 71 HIS A O 1
ATOM 573 N N . SER A 1 72 ? 12.963 0.058 -15.370 1.00 89.31 72 SER A N 1
ATOM 574 C CA . SER A 1 72 ? 11.766 -0.609 -15.906 1.00 89.31 72 SER A CA 1
ATOM 575 C C . SER A 1 72 ? 11.417 -1.899 -15.153 1.00 89.31 72 SER A C 1
ATOM 577 O O . SER A 1 72 ? 10.247 -2.169 -14.886 1.00 89.31 72 SER A O 1
ATOM 579 N N . VAL A 1 73 ? 12.430 -2.678 -14.764 1.00 90.81 73 VAL A N 1
ATOM 580 C CA . VAL A 1 73 ? 12.265 -3.912 -13.983 1.00 90.81 73 VAL A CA 1
ATOM 581 C C . VAL A 1 73 ? 11.822 -3.583 -12.561 1.00 90.81 73 VAL A C 1
ATOM 583 O O . VAL A 1 73 ? 10.893 -4.205 -12.052 1.00 90.81 73 VAL A O 1
ATOM 586 N N . VAL A 1 74 ? 12.448 -2.582 -11.938 1.00 91.56 74 VAL A N 1
ATOM 587 C CA . VAL A 1 74 ? 12.106 -2.129 -10.583 1.00 91.56 74 VAL A CA 1
ATOM 588 C C . VAL A 1 74 ? 10.679 -1.583 -10.531 1.00 91.56 74 VAL A C 1
ATOM 590 O O . VAL A 1 74 ? 9.933 -1.932 -9.620 1.00 91.56 74 VAL A O 1
ATOM 593 N N . LYS A 1 75 ? 10.265 -0.804 -11.534 1.00 92.75 75 LYS A N 1
ATOM 594 C CA . LYS A 1 75 ? 8.884 -0.331 -11.675 1.00 92.75 75 LYS A CA 1
ATOM 595 C C . LYS A 1 75 ? 7.892 -1.488 -11.791 1.00 92.75 75 LYS A C 1
ATOM 597 O O . LYS A 1 75 ? 6.942 -1.556 -11.016 1.00 92.75 75 LYS A O 1
ATOM 602 N N . CYS A 1 76 ? 8.151 -2.448 -12.682 1.00 93.00 76 CYS A N 1
ATOM 603 C CA . CYS A 1 76 ? 7.286 -3.621 -12.831 1.00 93.00 76 CYS A CA 1
ATOM 604 C C . CYS A 1 76 ? 7.200 -4.444 -11.532 1.00 93.00 76 CYS A C 1
ATOM 606 O O . CYS A 1 76 ? 6.132 -4.939 -11.166 1.00 93.00 76 CYS A O 1
ATOM 608 N N . LEU A 1 77 ? 8.317 -4.580 -10.808 1.00 93.56 77 LEU A N 1
ATOM 609 C CA . LEU A 1 77 ? 8.344 -5.245 -9.509 1.00 93.56 77 LEU A CA 1
ATOM 610 C C . LEU A 1 77 ? 7.505 -4.487 -8.474 1.00 93.56 77 LEU A C 1
ATOM 612 O O . LEU A 1 77 ? 6.725 -5.116 -7.761 1.00 93.56 77 LEU A O 1
ATOM 616 N N . ALA A 1 78 ? 7.625 -3.159 -8.418 1.00 94.44 78 ALA A N 1
ATOM 617 C CA . ALA A 1 78 ? 6.853 -2.317 -7.512 1.00 94.44 78 ALA A CA 1
ATOM 618 C C . ALA A 1 78 ? 5.347 -2.413 -7.784 1.00 94.44 78 ALA A C 1
ATOM 620 O O . ALA A 1 78 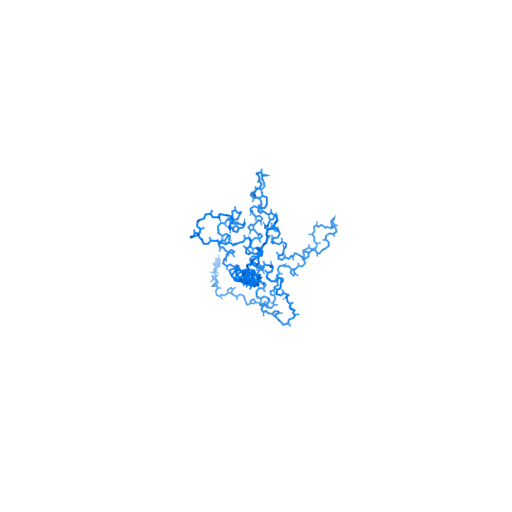? 4.561 -2.559 -6.850 1.00 94.44 78 ALA A O 1
ATOM 621 N N . GLU A 1 79 ? 4.936 -2.407 -9.051 1.00 93.25 79 GLU A N 1
ATOM 622 C CA . GLU A 1 79 ? 3.532 -2.563 -9.445 1.00 93.25 79 GLU A CA 1
ATOM 623 C C . GLU A 1 79 ? 2.978 -3.924 -9.019 1.00 93.25 79 GLU A C 1
ATOM 625 O O . GLU A 1 79 ? 1.938 -4.001 -8.365 1.00 93.25 79 GLU A O 1
ATOM 630 N N . ARG A 1 80 ? 3.706 -5.010 -9.304 1.00 92.94 80 ARG A N 1
ATOM 631 C CA . ARG A 1 80 ? 3.298 -6.365 -8.899 1.00 92.94 80 ARG A CA 1
ATOM 632 C C . ARG A 1 80 ? 3.244 -6.516 -7.384 1.00 92.94 80 ARG A C 1
ATOM 634 O O . ARG A 1 80 ? 2.289 -7.089 -6.867 1.00 92.94 80 ARG A O 1
ATOM 641 N N . ALA A 1 81 ? 4.243 -5.998 -6.674 1.00 93.06 81 ALA A N 1
ATOM 642 C CA . ALA A 1 81 ? 4.276 -6.022 -5.218 1.00 93.06 81 ALA A CA 1
ATOM 643 C C . ALA A 1 81 ? 3.119 -5.210 -4.617 1.00 93.06 81 ALA A C 1
ATOM 645 O O . ALA A 1 81 ? 2.531 -5.646 -3.634 1.00 93.06 81 ALA A O 1
ATOM 646 N N . THR A 1 82 ? 2.750 -4.086 -5.237 1.00 93.69 82 THR A N 1
ATOM 647 C CA . THR A 1 82 ? 1.605 -3.260 -4.825 1.00 93.69 82 THR A CA 1
ATOM 648 C C . THR A 1 82 ? 0.289 -4.015 -4.993 1.00 93.69 82 THR A C 1
ATOM 650 O O . THR A 1 82 ? -0.512 -4.064 -4.064 1.00 93.69 82 THR A O 1
ATOM 653 N N . VAL A 1 83 ? 0.081 -4.663 -6.143 1.00 91.25 83 VAL A N 1
ATOM 654 C CA . VAL A 1 83 ? -1.125 -5.471 -6.390 1.00 91.25 83 VAL A CA 1
ATOM 655 C C . VAL A 1 83 ? -1.221 -6.638 -5.404 1.00 91.25 83 VAL A C 1
ATOM 657 O O . VAL A 1 83 ? -2.286 -6.877 -4.838 1.00 91.25 83 VAL A O 1
ATOM 660 N N . LEU A 1 84 ? -0.110 -7.341 -5.158 1.00 90.12 84 LEU A N 1
ATOM 661 C CA . LEU A 1 84 ? -0.065 -8.431 -4.181 1.00 90.12 84 LEU A CA 1
ATOM 662 C C . LEU A 1 84 ? -0.349 -7.937 -2.761 1.00 90.12 84 LEU A C 1
ATOM 664 O O . LEU A 1 84 ? -1.085 -8.591 -2.032 1.00 90.12 84 LEU A O 1
ATOM 668 N N . LEU A 1 85 ? 0.196 -6.779 -2.383 1.00 90.06 85 LEU A N 1
ATOM 669 C CA . LEU A 1 85 ? -0.039 -6.168 -1.077 1.00 90.06 85 LEU A CA 1
ATOM 670 C C . LEU A 1 85 ? -1.522 -5.844 -0.881 1.00 90.06 85 LEU A C 1
ATOM 672 O O . LEU A 1 85 ? -2.084 -6.196 0.150 1.00 90.06 85 LEU A O 1
ATOM 676 N N . GLY A 1 86 ? -2.156 -5.212 -1.871 1.00 88.56 86 GLY A N 1
ATOM 677 C CA . GLY A 1 86 ? -3.573 -4.864 -1.806 1.00 88.56 86 GLY A CA 1
ATOM 678 C C . GLY A 1 86 ? -4.482 -6.088 -1.698 1.00 88.56 86 GLY A C 1
ATOM 679 O O . GLY A 1 86 ? -5.379 -6.120 -0.858 1.00 88.56 86 GLY A O 1
ATOM 680 N N . ALA A 1 87 ? -4.211 -7.130 -2.490 1.00 85.81 87 ALA A N 1
ATOM 681 C CA . ALA A 1 87 ? -4.946 -8.392 -2.408 1.00 85.81 87 ALA A CA 1
ATOM 682 C C . ALA A 1 87 ? -4.794 -9.060 -1.034 1.00 85.81 87 ALA A C 1
ATOM 684 O O . ALA A 1 87 ? -5.755 -9.576 -0.471 1.00 85.81 87 ALA A O 1
ATOM 685 N N . GLU A 1 88 ? -3.589 -9.026 -0.482 1.00 83.50 88 GLU A N 1
ATOM 686 C CA . GLU A 1 88 ? -3.280 -9.651 0.793 1.00 83.50 88 GLU A CA 1
ATOM 687 C C . GLU A 1 88 ? -3.911 -8.925 1.985 1.00 83.50 88 GLU A C 1
ATOM 689 O O . GLU A 1 88 ? -4.438 -9.573 2.886 1.00 83.50 88 GLU A O 1
ATOM 694 N N . VAL A 1 89 ? -3.911 -7.589 1.982 1.00 82.88 89 VAL A N 1
ATOM 695 C CA . VAL A 1 89 ? -4.617 -6.793 2.999 1.00 82.88 89 VAL A CA 1
ATOM 696 C C . VAL A 1 89 ? -6.121 -7.077 2.952 1.00 82.88 89 VAL A C 1
ATOM 698 O O . VAL A 1 89 ? -6.713 -7.361 3.992 1.00 82.88 89 VAL A O 1
ATOM 701 N N . ALA A 1 90 ? -6.720 -7.120 1.757 1.00 81.56 90 ALA A N 1
ATOM 702 C CA . ALA A 1 90 ? -8.134 -7.462 1.596 1.00 81.56 90 ALA A CA 1
ATOM 703 C C . ALA A 1 90 ? -8.455 -8.879 2.112 1.00 81.56 90 ALA A C 1
ATOM 705 O O . ALA A 1 90 ? -9.426 -9.076 2.841 1.00 81.56 90 ALA A O 1
ATOM 706 N N . LEU A 1 91 ? -7.606 -9.868 1.810 1.00 74.69 91 LEU A N 1
ATOM 707 C CA . LEU A 1 91 ? -7.756 -11.229 2.337 1.00 74.69 91 LEU A CA 1
ATOM 708 C C . LEU A 1 91 ? -7.591 -11.280 3.858 1.00 74.69 91 LEU A C 1
ATOM 710 O O . LEU A 1 91 ? -8.278 -12.052 4.522 1.00 74.69 91 LEU A O 1
ATOM 714 N N . HIS A 1 92 ? -6.711 -10.461 4.433 1.00 73.00 92 HIS A N 1
ATOM 715 C CA . HIS A 1 92 ? -6.583 -10.343 5.881 1.00 73.00 92 HIS A CA 1
ATOM 716 C C . HIS A 1 92 ? -7.842 -9.764 6.538 1.00 73.00 92 HIS A C 1
ATOM 718 O O . HIS A 1 92 ? -8.199 -10.236 7.616 1.00 73.00 92 HIS A O 1
ATOM 724 N N . GLU A 1 93 ? -8.542 -8.810 5.915 1.00 71.25 93 GLU A N 1
ATOM 725 C CA . GLU A 1 93 ? -9.844 -8.336 6.410 1.00 71.25 93 GLU A CA 1
ATOM 726 C C . GLU A 1 93 ? -10.906 -9.452 6.352 1.00 71.25 93 GLU A C 1
ATOM 728 O O . GLU A 1 93 ? -11.610 -9.704 7.335 1.00 71.25 93 GLU A O 1
ATOM 733 N N . GLU A 1 94 ? -10.994 -10.169 5.229 1.00 67.94 94 GLU A N 1
ATOM 734 C CA . GLU A 1 94 ? -11.970 -11.251 5.028 1.00 67.94 94 GLU A CA 1
ATOM 735 C C . GLU A 1 94 ? -11.729 -12.451 5.959 1.00 67.94 94 GLU A C 1
ATOM 737 O O . GLU A 1 94 ? -12.657 -12.999 6.551 1.00 67.94 94 GLU A O 1
ATOM 742 N N . ILE A 1 95 ? -10.472 -12.864 6.123 1.00 65.31 95 ILE A N 1
ATOM 743 C CA . ILE A 1 95 ? -10.103 -14.004 6.969 1.00 65.31 95 ILE A CA 1
ATOM 744 C C . ILE A 1 95 ? -10.055 -13.584 8.442 1.00 65.31 95 ILE A C 1
ATOM 746 O O . ILE A 1 95 ? -10.409 -14.368 9.318 1.00 65.31 95 ILE A O 1
ATOM 750 N N . GLY A 1 96 ? -9.622 -12.359 8.745 1.00 57.19 96 GLY A N 1
ATOM 751 C CA . GLY A 1 96 ? -9.542 -11.821 10.105 1.00 57.19 96 GLY A CA 1
ATOM 752 C C . GLY A 1 96 ? -10.913 -11.627 10.750 1.00 57.19 96 GLY A C 1
ATOM 753 O O . GLY A 1 96 ? -11.062 -11.890 11.942 1.00 57.19 96 GLY A O 1
ATOM 754 N N . THR A 1 97 ? -11.929 -11.269 9.961 1.00 51.88 97 THR A N 1
ATOM 755 C CA . THR A 1 97 ? -13.332 -11.274 10.408 1.00 51.88 97 THR A CA 1
ATOM 756 C C . THR A 1 97 ? -13.857 -12.690 10.669 1.00 51.88 97 THR A C 1
ATOM 758 O O . THR A 1 97 ? -14.670 -12.871 11.570 1.00 51.88 97 THR A O 1
ATOM 761 N N . ALA A 1 98 ? -13.339 -13.710 9.974 1.00 44.50 98 ALA A N 1
ATOM 762 C CA . ALA A 1 98 ? -13.669 -15.117 10.225 1.00 44.50 98 ALA A CA 1
ATOM 763 C C . ALA A 1 98 ? -12.866 -15.759 11.382 1.00 44.50 98 ALA A C 1
ATOM 765 O O . ALA A 1 98 ? -13.352 -16.682 12.030 1.00 44.50 98 ALA A O 1
ATOM 766 N N . LYS A 1 99 ? -11.637 -15.293 11.658 1.00 44.00 99 LYS A N 1
ATOM 767 C CA . LYS A 1 99 ? -10.701 -15.859 12.659 1.00 44.00 99 LYS A CA 1
ATOM 768 C C . LYS A 1 99 ? -10.609 -15.067 13.969 1.00 44.00 99 LYS A C 1
ATOM 770 O O . LYS A 1 99 ? -9.786 -15.420 14.818 1.00 44.00 99 LYS A O 1
ATOM 775 N N . GLN A 1 100 ? -11.438 -14.039 14.171 1.00 46.62 100 GLN A N 1
ATOM 776 C CA . GLN A 1 100 ? -11.455 -13.221 15.396 1.00 46.62 100 GLN A CA 1
ATOM 777 C C . GLN A 1 100 ? -11.678 -14.042 16.689 1.00 46.62 100 GLN A C 1
ATOM 779 O O . GLN A 1 100 ? -11.448 -13.539 17.785 1.00 46.62 100 GLN A O 1
ATOM 784 N N . GLU A 1 101 ? -12.040 -15.322 16.566 1.00 45.16 101 GLU A N 1
ATOM 785 C CA . GLU A 1 101 ? -12.206 -16.273 17.666 1.00 45.16 101 GLU A CA 1
ATOM 786 C C . GLU A 1 101 ? -10.915 -16.998 18.124 1.00 45.16 101 GLU A C 1
ATOM 788 O O . GLU A 1 101 ? -10.929 -17.580 19.205 1.00 45.16 101 GLU A O 1
ATOM 793 N N . VAL A 1 102 ? -9.794 -16.997 17.374 1.00 43.16 102 VAL A N 1
ATOM 794 C CA . VAL A 1 102 ? -8.698 -17.981 17.624 1.00 43.16 102 VAL A CA 1
ATOM 795 C C . VAL A 1 102 ? -7.303 -17.392 17.892 1.00 43.16 102 VAL A C 1
ATOM 797 O O . VAL A 1 102 ? -6.385 -18.115 18.279 1.00 43.16 102 VAL A O 1
ATOM 800 N N . GLY A 1 103 ? -7.087 -16.084 17.784 1.00 50.12 103 GLY A N 1
ATOM 801 C CA . GLY A 1 103 ? -5.763 -15.546 18.099 1.00 50.12 103 GLY A CA 1
ATOM 802 C C . GLY A 1 103 ? -5.710 -14.039 18.057 1.00 50.12 103 GLY A C 1
ATOM 803 O O . GLY A 1 103 ? -5.873 -13.428 17.007 1.00 50.12 103 GLY A O 1
ATOM 804 N N . GLN A 1 104 ? -5.461 -13.446 19.217 1.00 53.56 104 GLN A N 1
ATOM 805 C CA . GLN A 1 104 ? -5.358 -12.009 19.401 1.00 53.56 104 GLN A CA 1
ATOM 806 C C . GLN A 1 104 ? -4.115 -11.492 18.659 1.00 53.56 104 GLN A C 1
ATOM 808 O O . GLN A 1 104 ? -3.003 -11.503 19.189 1.00 53.56 104 GLN A O 1
ATOM 813 N N . VAL A 1 105 ? -4.281 -11.068 17.402 1.00 62.62 105 VAL A N 1
ATOM 814 C CA . VAL A 1 105 ? -3.261 -10.275 16.707 1.00 62.62 105 VAL A CA 1
ATOM 815 C C . VAL A 1 105 ? -3.020 -9.037 17.567 1.00 62.62 105 VAL A C 1
ATOM 817 O O . VAL A 1 105 ? -3.957 -8.303 17.878 1.00 62.62 105 VAL A O 1
ATOM 820 N N . SER A 1 106 ? -1.776 -8.831 18.006 1.00 70.94 106 SER A N 1
ATOM 821 C CA . SER A 1 106 ? -1.434 -7.669 18.830 1.00 70.94 106 SER A CA 1
ATOM 822 C C . SER A 1 106 ? -1.805 -6.391 18.078 1.00 70.94 106 SER A C 1
ATOM 824 O O . SER A 1 106 ? -1.342 -6.169 16.956 1.00 70.94 106 SER A O 1
ATOM 826 N N . MET A 1 107 ? -2.615 -5.540 18.710 1.00 74.19 107 MET A N 1
ATOM 827 C CA . MET A 1 107 ? -3.003 -4.237 18.162 1.00 74.19 107 MET A CA 1
ATOM 828 C C . MET A 1 107 ? -1.775 -3.401 17.773 1.00 74.19 107 MET A C 1
ATOM 830 O O . MET A 1 107 ? -1.807 -2.701 16.765 1.00 74.19 107 MET A O 1
ATOM 834 N N . ASP A 1 108 ? -0.655 -3.545 18.486 1.00 74.62 108 ASP A N 1
ATOM 835 C CA . ASP A 1 108 ? 0.598 -2.844 18.181 1.00 74.62 108 ASP A CA 1
ATOM 836 C C . ASP A 1 108 ? 1.215 -3.280 16.847 1.00 74.62 108 ASP A C 1
ATOM 838 O O . ASP A 1 108 ? 1.911 -2.509 16.184 1.00 74.62 108 ASP A O 1
ATOM 842 N N . LEU A 1 109 ? 1.004 -4.532 16.433 1.00 74.56 109 LEU A N 1
ATOM 843 C CA . LEU A 1 109 ? 1.437 -4.992 15.117 1.00 74.56 109 LEU A CA 1
ATOM 844 C C . LEU A 1 109 ? 0.583 -4.355 14.018 1.00 74.56 109 LEU A C 1
ATOM 846 O O . LEU A 1 109 ? 1.143 -3.876 13.035 1.00 74.56 109 LEU A O 1
ATOM 850 N N . VAL A 1 110 ? -0.736 -4.289 14.215 1.00 78.69 110 VAL A N 1
ATOM 851 C CA . VAL A 1 110 ? -1.674 -3.666 13.266 1.00 78.69 110 VAL A CA 1
ATOM 852 C C . VAL A 1 110 ? -1.350 -2.184 13.086 1.00 78.69 110 VAL A C 1
ATOM 854 O O . VAL A 1 110 ? -1.152 -1.738 11.959 1.00 78.69 110 VAL A O 1
ATOM 857 N N . LYS A 1 111 ? -1.169 -1.440 14.185 1.00 80.81 111 LYS A N 1
ATOM 858 C CA . LYS A 1 111 ? -0.778 -0.021 14.133 1.00 80.81 111 LYS A CA 1
ATOM 859 C C . LYS A 1 111 ? 0.532 0.187 13.372 1.00 80.81 111 LYS A C 1
ATOM 861 O O . LYS A 1 111 ? 0.624 1.062 12.514 1.00 80.81 111 LYS A O 1
ATOM 866 N N . ARG A 1 112 ? 1.544 -0.653 13.629 1.00 82.19 112 ARG A N 1
ATOM 867 C CA . ARG A 1 112 ? 2.840 -0.585 12.928 1.00 82.19 112 ARG A CA 1
ATOM 868 C C . ARG A 1 112 ? 2.740 -0.915 11.446 1.00 82.19 112 ARG A C 1
ATOM 870 O O . ARG A 1 112 ? 3.503 -0.356 10.663 1.00 82.19 112 ARG A O 1
ATOM 877 N N . VAL A 1 113 ? 1.872 -1.840 11.052 1.00 84.25 113 VAL A N 1
ATOM 878 C CA . VAL A 1 113 ? 1.629 -2.141 9.637 1.00 84.25 113 VAL A CA 1
ATOM 879 C C . VAL A 1 113 ? 0.932 -0.959 8.975 1.00 84.25 113 VAL A C 1
ATOM 881 O O . VAL A 1 113 ? 1.444 -0.444 7.986 1.00 84.25 113 VAL A O 1
ATOM 884 N N . ASN A 1 114 ? -0.156 -0.467 9.564 1.00 87.56 114 ASN A N 1
ATOM 885 C CA . ASN A 1 114 ? -0.937 0.640 9.018 1.00 87.56 114 ASN A CA 1
ATOM 886 C C . ASN A 1 114 ? -0.087 1.909 8.860 1.00 87.56 114 ASN A C 1
ATOM 888 O O . ASN A 1 114 ? -0.140 2.557 7.820 1.00 87.56 114 ASN A O 1
ATOM 892 N N . ALA A 1 115 ? 0.782 2.215 9.828 1.00 86.44 115 ALA A N 1
ATOM 893 C CA . ALA A 1 115 ? 1.729 3.325 9.721 1.00 86.44 115 ALA A CA 1
ATOM 894 C C . ALA A 1 115 ? 2.713 3.166 8.546 1.00 86.44 115 ALA A C 1
ATOM 896 O O . ALA A 1 115 ? 3.068 4.146 7.895 1.00 86.44 115 ALA A O 1
ATOM 897 N N . GLN A 1 116 ? 3.153 1.939 8.249 1.00 88.62 116 GLN A N 1
ATOM 898 C CA . GLN A 1 116 ? 4.033 1.668 7.108 1.00 88.62 116 GLN A CA 1
ATOM 899 C C . GLN A 1 116 ? 3.294 1.716 5.769 1.00 88.62 116 GLN A C 1
ATOM 901 O O . GLN A 1 116 ? 3.881 2.138 4.776 1.00 88.62 116 GLN A O 1
ATOM 906 N N . LEU A 1 117 ? 2.025 1.302 5.736 1.00 89.38 117 LEU A N 1
ATOM 907 C CA . LEU A 1 117 ? 1.166 1.456 4.562 1.00 89.38 117 LEU A CA 1
ATOM 908 C C . LEU A 1 117 ? 0.913 2.936 4.274 1.00 89.38 117 LEU A C 1
ATOM 910 O O . LEU A 1 117 ? 1.067 3.360 3.132 1.00 89.38 117 LEU A O 1
ATOM 914 N N . LEU A 1 118 ? 0.629 3.725 5.315 1.00 89.75 118 LEU A N 1
ATOM 915 C CA . LEU A 1 118 ? 0.509 5.174 5.206 1.00 89.75 118 LEU A CA 1
ATOM 916 C C . LEU A 1 118 ? 1.813 5.785 4.668 1.00 89.75 118 LEU A C 1
ATOM 918 O O . LEU A 1 118 ? 1.781 6.466 3.662 1.00 89.75 118 LEU A O 1
ATOM 922 N N . ASP A 1 119 ? 2.981 5.462 5.223 1.00 89.50 119 ASP A N 1
ATOM 923 C CA . ASP A 1 119 ? 4.281 5.951 4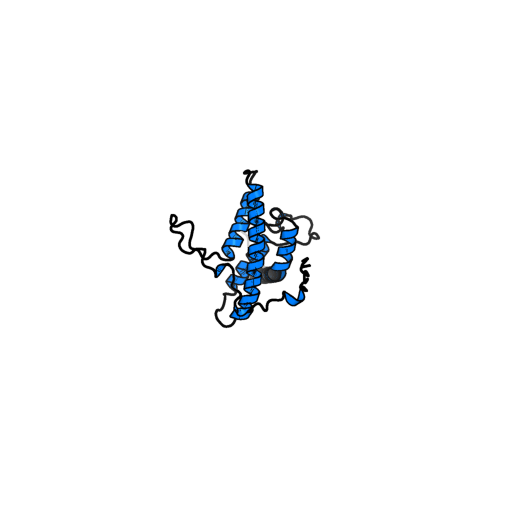.711 1.00 89.50 119 ASP A CA 1
ATOM 924 C C . ASP A 1 119 ? 4.531 5.628 3.217 1.00 89.50 119 ASP A C 1
ATOM 926 O O . ASP A 1 119 ? 5.163 6.401 2.494 1.00 89.50 119 ASP A O 1
ATOM 930 N N . LEU A 1 120 ? 4.045 4.486 2.725 1.00 90.25 120 LEU A N 1
ATOM 931 C CA . LEU A 1 120 ? 4.213 4.086 1.325 1.00 90.25 120 LEU A CA 1
ATOM 932 C C . LEU A 1 120 ? 3.205 4.744 0.375 1.00 90.25 120 LEU A C 1
ATOM 934 O O . LEU A 1 120 ? 3.563 5.042 -0.769 1.00 90.25 120 LEU A O 1
ATOM 938 N N . PHE A 1 121 ? 1.976 4.954 0.843 1.00 91.44 121 PHE A N 1
ATOM 939 C CA . PHE A 1 121 ? 0.823 5.317 0.022 1.00 91.44 121 PHE A CA 1
ATOM 940 C C . PHE A 1 121 ? 0.081 6.559 0.537 1.00 91.44 121 PHE A C 1
ATOM 942 O O . PHE A 1 121 ? -1.069 6.766 0.188 1.00 91.44 121 PHE A O 1
ATOM 949 N N . GLU A 1 122 ? 0.683 7.412 1.360 1.00 87.88 122 GLU A N 1
ATOM 950 C CA . GLU A 1 122 ? 0.031 8.649 1.800 1.00 87.88 122 GLU A CA 1
ATOM 951 C C . GLU A 1 122 ? -0.224 9.548 0.587 1.00 87.88 122 GLU A C 1
ATOM 953 O O . GLU A 1 122 ? 0.707 10.016 -0.065 1.00 87.88 122 GLU A O 1
ATOM 958 N N . ASP A 1 123 ? -1.493 9.779 0.258 1.00 78.50 123 ASP A N 1
ATOM 959 C CA . ASP A 1 123 ? -1.857 10.876 -0.631 1.00 78.50 123 ASP A CA 1
ATOM 960 C C . ASP A 1 123 ? -2.147 12.106 0.222 1.00 78.50 123 ASP A C 1
ATOM 962 O O . ASP A 1 123 ? -2.903 12.034 1.198 1.00 78.50 123 ASP A O 1
ATOM 966 N N . VAL A 1 124 ? -1.506 13.219 -0.116 1.00 67.31 124 VAL A N 1
ATOM 967 C CA . VAL A 1 124 ? -1.773 14.510 0.514 1.00 67.31 124 VAL A CA 1
ATOM 968 C C . VAL A 1 124 ? -2.638 15.283 -0.454 1.00 67.31 124 VAL A C 1
ATOM 970 O O . VAL A 1 124 ? -2.237 15.469 -1.603 1.00 67.31 124 VAL A O 1
ATOM 973 N N . ASP A 1 125 ? -3.810 15.710 0.013 1.00 56.22 125 ASP A N 1
ATOM 974 C CA . ASP A 1 125 ? -4.705 16.557 -0.767 1.00 56.22 125 ASP A CA 1
ATOM 975 C C . ASP A 1 125 ? -3.925 17.772 -1.299 1.00 56.22 125 ASP A C 1
ATOM 977 O O . ASP A 1 125 ? -3.230 18.470 -0.551 1.00 56.22 125 ASP A O 1
ATOM 981 N N . GLU A 1 126 ? -4.020 17.997 -2.613 1.00 49.62 126 GLU A N 1
ATOM 982 C CA . GLU A 1 126 ? -3.238 18.992 -3.365 1.00 49.62 126 GLU A CA 1
ATOM 983 C C . GLU A 1 126 ? -3.438 20.440 -2.875 1.00 49.62 126 GLU A C 1
ATOM 985 O O . GLU A 1 126 ? -2.623 21.315 -3.183 1.00 49.62 126 GLU A O 1
ATOM 990 N N . ASP A 1 127 ? -4.457 20.674 -2.041 1.00 48.44 127 ASP A N 1
ATOM 991 C CA . ASP A 1 127 ? -4.794 21.961 -1.428 1.00 48.44 127 ASP A CA 1
ATOM 992 C C . ASP A 1 127 ? -3.748 22.460 -0.409 1.00 48.44 127 ASP A C 1
ATOM 994 O O . ASP A 1 127 ? -3.773 23.626 -0.012 1.00 48.44 127 ASP A O 1
ATOM 998 N N . GLN A 1 128 ? -2.781 21.624 -0.012 1.00 47.81 128 GLN A N 1
ATOM 999 C CA . GLN A 1 128 ? -1.606 22.036 0.768 1.00 47.81 128 GLN A CA 1
ATOM 1000 C C . GLN A 1 128 ? -0.351 22.089 -0.118 1.00 47.81 128 GLN A C 1
ATOM 1002 O O . GLN A 1 128 ? 0.609 21.336 0.046 1.00 47.81 128 GLN A O 1
ATOM 1007 N N . HIS A 1 129 ? -0.360 23.011 -1.084 1.00 45.62 129 HIS A N 1
ATOM 1008 C CA . HIS A 1 129 ? 0.798 23.367 -1.904 1.00 45.62 129 HIS A CA 1
ATOM 1009 C C . HIS A 1 129 ? 1.998 23.795 -1.039 1.00 45.62 129 HIS A C 1
ATOM 1011 O O . HIS A 1 129 ? 2.012 24.899 -0.501 1.00 45.62 129 HIS A O 1
ATOM 1017 N N . HIS A 1 130 ? 2.997 22.912 -0.915 1.00 44.62 130 HIS A N 1
ATOM 1018 C CA . HIS A 1 130 ? 4.416 23.180 -1.230 1.00 44.62 130 HIS A CA 1
ATOM 1019 C C . HIS A 1 130 ? 5.378 22.061 -0.800 1.00 44.62 130 HIS A C 1
ATOM 1021 O O . HIS A 1 130 ? 6.559 22.138 -1.135 1.00 44.62 130 HIS A O 1
ATOM 1027 N N . ASP A 1 131 ? 4.910 21.020 -0.105 1.00 47.94 131 ASP A N 1
ATOM 1028 C CA . ASP A 1 131 ? 5.803 19.992 0.437 1.00 47.94 131 ASP A CA 1
ATOM 1029 C C . ASP A 1 131 ? 5.591 18.628 -0.236 1.00 47.94 131 ASP A C 1
ATOM 1031 O O . ASP A 1 131 ? 4.925 17.732 0.285 1.00 47.94 131 ASP A O 1
ATOM 1035 N N . THR A 1 132 ? 6.200 18.443 -1.414 1.00 53.69 132 THR A N 1
ATOM 1036 C CA . THR A 1 132 ? 6.273 17.136 -2.102 1.00 53.69 132 THR A CA 1
ATOM 1037 C C . THR A 1 132 ? 6.956 16.057 -1.252 1.00 53.69 132 THR A C 1
ATOM 1039 O O . THR A 1 132 ? 6.875 14.879 -1.586 1.00 53.69 132 THR A O 1
ATOM 1042 N N . SER A 1 133 ? 7.601 16.442 -0.143 1.00 54.91 133 SER A N 1
ATOM 1043 C CA . SER A 1 133 ? 8.179 15.552 0.872 1.00 54.91 133 SER A CA 1
ATOM 1044 C C . SER A 1 133 ? 7.149 14.620 1.524 1.00 54.91 133 SER A C 1
ATOM 1046 O O . SER A 1 133 ? 7.516 13.584 2.075 1.00 54.91 133 SER A O 1
ATOM 1048 N N . ARG A 1 134 ? 5.856 14.970 1.465 1.00 62.38 134 ARG A N 1
ATOM 1049 C CA . ARG A 1 134 ? 4.778 14.194 2.095 1.00 62.38 134 ARG A CA 1
ATOM 1050 C C . ARG A 1 134 ? 4.035 13.244 1.158 1.00 62.38 134 ARG A C 1
ATOM 1052 O O . ARG A 1 134 ? 3.161 12.520 1.620 1.00 62.38 134 ARG A O 1
ATOM 1059 N N . LEU A 1 135 ? 4.349 13.242 -0.137 1.00 72.50 135 LEU A N 1
ATOM 1060 C CA . LEU A 1 135 ? 3.752 12.277 -1.055 1.00 72.50 135 LEU A CA 1
ATOM 1061 C C . LEU A 1 135 ? 4.261 10.873 -0.724 1.00 72.50 135 LEU A C 1
ATOM 1063 O O . LEU A 1 135 ? 5.456 10.666 -0.499 1.00 72.50 135 LEU A O 1
ATOM 1067 N N . GLY A 1 136 ? 3.350 9.904 -0.720 1.00 79.25 136 GLY A N 1
ATOM 1068 C CA . GLY A 1 136 ? 3.669 8.512 -0.465 1.00 79.25 136 GLY A CA 1
ATOM 1069 C C . GLY A 1 136 ? 4.732 8.029 -1.439 1.00 79.25 136 GLY A C 1
ATOM 1070 O O . GLY A 1 136 ? 4.691 8.308 -2.642 1.00 79.25 136 GLY A O 1
ATOM 1071 N N . ARG A 1 137 ? 5.706 7.292 -0.904 1.00 86.44 137 ARG A N 1
ATOM 1072 C CA . ARG A 1 137 ? 6.935 6.914 -1.617 1.00 86.44 137 ARG A CA 1
ATOM 1073 C C . ARG A 1 137 ? 6.671 6.206 -2.944 1.00 86.44 137 ARG A C 1
ATOM 1075 O O . ARG A 1 137 ? 7.510 6.258 -3.834 1.00 86.44 137 ARG A O 1
ATOM 1082 N N . MET A 1 138 ? 5.542 5.509 -3.085 1.00 91.81 138 MET A N 1
ATOM 1083 C CA . MET A 1 138 ? 5.239 4.787 -4.322 1.00 91.81 138 MET A CA 1
ATOM 1084 C C . MET A 1 138 ? 4.663 5.672 -5.434 1.00 91.81 138 MET A C 1
ATOM 1086 O O . MET A 1 138 ? 4.701 5.235 -6.580 1.00 91.81 138 MET A O 1
ATOM 1090 N N . LYS A 1 139 ? 4.191 6.900 -5.157 1.00 90.44 139 LYS A N 1
ATOM 1091 C CA . LYS A 1 139 ? 3.481 7.744 -6.144 1.00 90.44 139 LYS A CA 1
ATOM 1092 C C . LYS A 1 139 ? 4.311 8.038 -7.393 1.00 90.44 139 LYS A C 1
ATOM 1094 O O . LYS A 1 139 ? 3.777 8.119 -8.487 1.00 90.44 139 LYS A O 1
ATOM 1099 N N . THR A 1 140 ? 5.625 8.170 -7.237 1.00 87.88 140 THR A N 1
ATOM 1100 C CA . THR A 1 140 ? 6.561 8.429 -8.344 1.00 87.88 140 THR A CA 1
ATOM 1101 C C . THR A 1 140 ? 7.132 7.154 -8.971 1.00 87.88 140 THR A C 1
ATOM 1103 O O . THR A 1 140 ? 7.865 7.228 -9.956 1.00 87.88 140 THR A O 1
ATOM 1106 N N . VAL A 1 141 ? 6.838 5.987 -8.392 1.00 89.62 141 VAL A N 1
ATOM 1107 C CA . VAL A 1 141 ? 7.419 4.694 -8.778 1.00 89.62 141 VAL A CA 1
ATOM 1108 C C . VAL A 1 141 ? 6.453 3.876 -9.627 1.00 89.62 141 VAL A C 1
ATOM 1110 O O . VAL A 1 141 ? 6.879 3.282 -10.616 1.00 89.62 141 VAL A O 1
ATOM 1113 N N . ILE A 1 142 ? 5.179 3.823 -9.239 1.00 93.00 142 ILE A N 1
ATOM 1114 C CA . ILE A 1 142 ? 4.147 3.015 -9.900 1.00 93.00 142 ILE A CA 1
ATOM 1115 C C . ILE A 1 142 ? 3.243 3.885 -10.771 1.00 93.00 142 ILE A C 1
ATOM 1117 O O . ILE A 1 142 ? 3.118 5.082 -10.540 1.00 93.00 142 ILE A O 1
ATOM 1121 N N . ASP A 1 143 ? 2.587 3.273 -11.754 1.00 93.62 143 ASP A N 1
ATOM 1122 C CA . ASP A 1 143 ? 1.610 3.972 -12.591 1.00 93.62 143 ASP A CA 1
ATOM 1123 C C . ASP A 1 143 ? 0.395 4.495 -11.808 1.00 93.62 143 ASP A C 1
ATOM 1125 O O . ASP A 1 143 ? -0.089 3.846 -10.876 1.00 93.62 143 ASP A O 1
ATOM 1129 N N . ASP A 1 144 ? -0.178 5.609 -12.278 1.00 91.81 144 ASP A N 1
ATOM 1130 C CA . ASP A 1 144 ? -1.359 6.257 -11.688 1.00 91.81 144 ASP A CA 1
ATOM 1131 C C . ASP A 1 144 ? -2.548 5.301 -11.533 1.00 91.81 144 ASP A C 1
ATOM 1133 O O . ASP A 1 144 ? -3.313 5.380 -10.573 1.00 91.81 144 ASP A O 1
ATOM 1137 N N . SER A 1 145 ? -2.727 4.366 -12.471 1.00 93.06 145 SER A N 1
ATOM 1138 C CA . SER A 1 145 ? -3.804 3.372 -12.391 1.00 93.06 145 SER A CA 1
ATOM 1139 C C . SER A 1 145 ? -3.625 2.432 -11.192 1.00 93.06 145 SER A C 1
ATOM 1141 O O . SER A 1 145 ? -4.580 2.194 -10.447 1.00 93.06 145 SER A O 1
ATOM 1143 N N . THR A 1 146 ? -2.396 1.961 -10.965 1.00 92.62 146 THR A N 1
ATOM 1144 C CA . THR A 1 146 ? -2.012 1.120 -9.827 1.00 92.62 146 THR A CA 1
ATOM 1145 C C . THR A 1 146 ? -2.089 1.914 -8.527 1.00 92.62 146 THR A C 1
ATOM 1147 O O . THR A 1 146 ? -2.648 1.417 -7.551 1.00 92.62 146 THR A O 1
ATOM 1150 N N . TRP A 1 147 ? -1.614 3.164 -8.532 1.00 93.62 147 TRP A N 1
ATOM 1151 C CA . TRP A 1 147 ? -1.732 4.092 -7.406 1.00 93.62 147 TRP A CA 1
ATOM 1152 C C . TRP A 1 147 ? -3.194 4.279 -6.982 1.00 93.62 147 TRP A C 1
ATOM 1154 O O . TRP A 1 147 ? -3.570 3.986 -5.851 1.00 93.62 147 TRP A O 1
ATOM 1164 N N . ASN A 1 148 ? -4.067 4.661 -7.910 1.00 91.81 148 ASN A N 1
ATOM 1165 C CA . ASN A 1 148 ? -5.483 4.885 -7.619 1.00 91.81 148 ASN A CA 1
ATOM 1166 C C . ASN A 1 148 ? -6.221 3.607 -7.194 1.00 91.81 148 ASN A C 1
ATOM 1168 O O . ASN A 1 148 ? -7.218 3.662 -6.469 1.00 91.81 148 ASN A O 1
ATOM 1172 N N . ALA A 1 149 ? -5.793 2.438 -7.674 1.00 91.31 149 ALA A N 1
ATOM 1173 C CA . ALA A 1 149 ? -6.347 1.162 -7.232 1.00 91.31 149 ALA A CA 1
ATOM 1174 C C . ALA A 1 149 ? -5.969 0.865 -5.775 1.00 91.31 149 ALA A C 1
ATOM 1176 O O . ALA A 1 149 ? -6.857 0.565 -4.974 1.00 91.31 149 ALA A O 1
ATOM 1177 N N . ILE A 1 150 ? -4.689 1.010 -5.417 1.00 92.38 150 ILE A N 1
ATOM 1178 C CA . ILE A 1 150 ? -4.226 0.705 -4.062 1.00 92.38 150 ILE A CA 1
ATOM 1179 C C . ILE A 1 150 ? -4.738 1.718 -3.032 1.00 92.38 150 ILE A C 1
ATOM 1181 O O . ILE A 1 150 ? -5.114 1.312 -1.937 1.00 92.38 150 ILE A O 1
ATOM 1185 N N . GLN A 1 151 ? -4.877 3.000 -3.398 1.00 91.44 151 GLN A N 1
ATOM 1186 C CA . GLN A 1 151 ? -5.508 4.019 -2.545 1.00 91.44 151 GLN A CA 1
ATOM 1187 C C . GLN A 1 151 ? -6.910 3.598 -2.091 1.00 91.44 151 GLN A C 1
ATOM 1189 O O . GLN A 1 151 ? -7.269 3.719 -0.921 1.00 91.44 151 GLN A O 1
ATOM 1194 N N . ARG A 1 152 ? -7.710 3.068 -3.024 1.00 89.50 152 ARG A N 1
ATOM 1195 C CA . ARG A 1 152 ? -9.068 2.596 -2.729 1.00 89.50 152 ARG A CA 1
ATOM 1196 C C . ARG A 1 152 ? -9.047 1.362 -1.834 1.00 89.50 152 ARG A C 1
ATOM 1198 O O . ARG A 1 152 ? -9.822 1.301 -0.881 1.00 89.50 152 ARG A O 1
ATOM 1205 N N . GLN A 1 153 ? -8.159 0.414 -2.130 1.00 88.38 153 GLN A N 1
ATOM 1206 C CA . GLN A 1 153 ? -8.035 -0.834 -1.377 1.00 88.38 153 GLN A CA 1
ATOM 1207 C C . GLN A 1 153 ? -7.567 -0.611 0.064 1.00 88.38 153 GLN A C 1
ATOM 1209 O O . GLN A 1 153 ? -8.134 -1.217 0.959 1.00 88.38 153 GLN A O 1
ATOM 1214 N N . LEU A 1 154 ? -6.599 0.282 0.294 1.00 89.44 154 LEU A N 1
ATOM 1215 C CA . LEU A 1 154 ? -6.009 0.531 1.618 1.00 89.44 154 LEU A CA 1
ATOM 1216 C C . LEU A 1 154 ? -6.661 1.696 2.379 1.00 89.44 154 LEU A C 1
ATOM 1218 O O . LEU A 1 154 ? -6.115 2.197 3.366 1.00 89.44 154 LEU A O 1
ATOM 1222 N N . SER A 1 155 ? -7.792 2.208 1.887 1.00 89.31 155 SER A N 1
ATOM 1223 C CA . SER A 1 155 ? -8.411 3.431 2.415 1.00 89.31 155 SER A CA 1
ATOM 1224 C C . SER A 1 155 ? -8.710 3.336 3.914 1.00 89.31 155 SER A C 1
ATOM 1226 O O . SER A 1 155 ? -8.487 4.296 4.653 1.00 89.31 155 SER A O 1
ATOM 1228 N N . ARG A 1 156 ? -9.149 2.168 4.388 1.00 87.25 156 ARG A N 1
ATOM 1229 C CA . ARG A 1 156 ? -9.477 1.924 5.798 1.00 87.25 156 ARG A CA 1
ATOM 1230 C C . ARG A 1 156 ? -8.241 1.957 6.687 1.00 87.25 156 ARG A C 1
ATOM 1232 O O . ARG A 1 156 ? -8.237 2.639 7.711 1.00 87.25 156 ARG A O 1
ATOM 1239 N N . GLU A 1 157 ? -7.189 1.261 6.282 1.00 87.62 157 GLU A N 1
ATOM 1240 C CA . GLU A 1 157 ? -5.917 1.152 6.990 1.00 87.62 157 GLU A CA 1
ATOM 1241 C C . GLU A 1 157 ? -5.222 2.511 7.066 1.00 87.62 157 GLU A C 1
ATOM 1243 O O . GLU A 1 157 ? -4.695 2.880 8.116 1.00 87.62 157 GLU A O 1
ATOM 1248 N N . MET A 1 158 ? -5.267 3.286 5.979 1.00 88.38 158 MET A N 1
ATOM 1249 C CA . MET A 1 158 ? -4.705 4.636 5.934 1.00 88.38 158 MET A CA 1
ATOM 1250 C C . MET A 1 158 ? -5.479 5.612 6.825 1.00 88.38 158 MET A C 1
ATOM 1252 O O . MET A 1 158 ? -4.856 6.396 7.542 1.00 88.38 158 MET A O 1
ATOM 1256 N N . ILE A 1 159 ? -6.816 5.552 6.847 1.00 88.44 159 ILE A N 1
ATOM 1257 C CA . ILE A 1 159 ? -7.632 6.355 7.775 1.00 88.44 159 ILE A CA 1
ATOM 1258 C C . ILE A 1 159 ? -7.309 5.981 9.228 1.00 88.44 159 ILE A C 1
ATOM 1260 O O . ILE A 1 159 ? -7.097 6.866 10.057 1.00 88.44 159 ILE A O 1
ATOM 1264 N N . ALA A 1 160 ? -7.213 4.685 9.537 1.00 86.88 160 ALA A N 1
ATOM 1265 C CA . ALA A 1 160 ? -6.845 4.217 10.871 1.00 86.88 160 ALA A CA 1
ATOM 1266 C C . ALA A 1 160 ? -5.453 4.722 11.290 1.00 86.88 160 ALA A C 1
ATOM 1268 O O . ALA A 1 160 ? -5.305 5.269 12.381 1.00 86.88 160 ALA A O 1
ATOM 1269 N N . ALA A 1 161 ? -4.457 4.628 10.402 1.00 87.62 161 ALA A N 1
ATOM 1270 C CA . ALA A 1 161 ? -3.108 5.135 10.650 1.00 87.62 161 ALA A CA 1
ATOM 1271 C C . ALA A 1 161 ? -3.071 6.652 10.891 1.00 87.62 161 ALA A C 1
ATOM 1273 O O . ALA A 1 161 ? -2.336 7.121 11.761 1.00 87.62 161 ALA A O 1
ATOM 1274 N N . ARG A 1 162 ? -3.855 7.430 10.129 1.00 88.12 162 ARG A N 1
ATOM 1275 C CA . ARG A 1 162 ? -3.969 8.887 10.310 1.00 88.12 162 ARG A CA 1
ATOM 1276 C C . ARG A 1 162 ? -4.535 9.221 11.686 1.00 88.12 162 ARG A C 1
ATOM 1278 O O . ARG A 1 162 ? -3.936 10.015 12.408 1.00 88.12 162 ARG A O 1
ATOM 1285 N N . ASN A 1 163 ? -5.616 8.550 12.079 1.00 88.00 163 ASN A N 1
ATOM 1286 C CA . ASN A 1 163 ? -6.225 8.727 13.396 1.00 88.00 163 ASN A CA 1
ATOM 1287 C C . ASN A 1 163 ? -5.249 8.369 14.529 1.00 88.00 163 ASN A C 1
ATOM 1289 O O . ASN A 1 163 ? -5.125 9.132 15.487 1.00 88.00 163 ASN A O 1
ATOM 1293 N N . ASP A 1 164 ? -4.517 7.257 14.402 1.00 86.94 164 ASP A N 1
ATOM 1294 C CA . ASP A 1 164 ? -3.498 6.849 15.377 1.00 86.94 164 ASP A CA 1
ATOM 1295 C C . ASP A 1 164 ? -2.389 7.908 15.518 1.00 86.94 164 ASP A C 1
ATOM 1297 O O . ASP A 1 164 ? -2.014 8.280 16.633 1.00 86.94 164 ASP A O 1
ATOM 1301 N N . ARG A 1 165 ? -1.894 8.440 14.390 1.00 84.69 165 ARG A N 1
ATOM 1302 C CA . ARG A 1 165 ? -0.864 9.490 14.358 1.00 84.69 165 ARG A CA 1
ATOM 1303 C C . ARG A 1 165 ? -1.351 10.783 15.014 1.00 84.69 165 ARG A C 1
ATOM 1305 O O . ARG A 1 165 ? -0.603 11.407 15.766 1.00 84.69 165 ARG A O 1
ATOM 1312 N N . GLU A 1 166 ? -2.590 11.192 14.749 1.00 87.25 166 GLU A N 1
ATOM 1313 C CA . GLU A 1 166 ? -3.194 12.369 15.381 1.00 87.25 166 GLU A CA 1
ATOM 1314 C C . GLU A 1 166 ? -3.388 12.188 16.890 1.00 87.25 166 GLU A C 1
ATOM 1316 O O . GLU A 1 166 ? -3.164 13.122 17.665 1.00 87.25 166 GLU A O 1
ATOM 1321 N N . GLU A 1 167 ? -3.808 11.001 17.329 1.00 87.38 167 GLU A N 1
ATOM 1322 C CA . GLU A 1 167 ? -3.981 10.692 18.747 1.00 87.38 167 GLU A CA 1
ATOM 1323 C C . GLU A 1 167 ? -2.640 10.752 19.493 1.00 87.38 167 GLU A C 1
ATOM 1325 O O . GLU A 1 167 ? -2.550 11.333 20.579 1.00 87.38 167 GLU A O 1
ATOM 1330 N N . GLU A 1 168 ? -1.577 10.215 18.893 1.00 85.38 168 GLU A N 1
ATOM 1331 C CA . GLU A 1 168 ? -0.221 10.279 19.438 1.00 85.38 168 GLU A CA 1
ATOM 1332 C C . GLU A 1 168 ? 0.302 11.722 19.503 1.00 85.38 168 GLU A C 1
ATOM 1334 O O . GLU A 1 168 ? 0.835 12.148 20.531 1.00 85.38 168 GLU A O 1
ATOM 1339 N N . GLN A 1 169 ? 0.067 12.527 18.462 1.00 84.38 169 GLN A N 1
ATOM 1340 C CA . GLN A 1 169 ? 0.409 13.953 18.470 1.00 84.38 169 GLN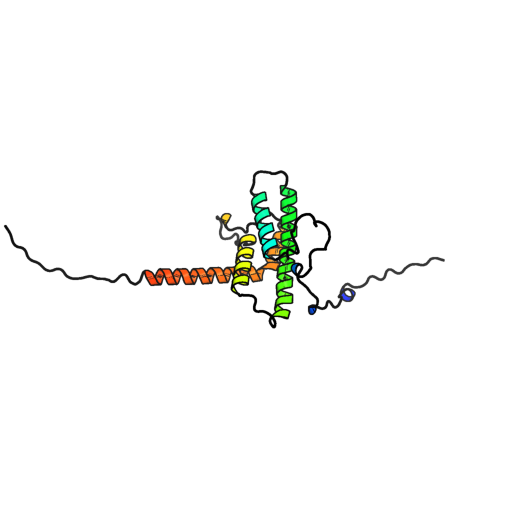 A CA 1
ATOM 1341 C C . GLN A 1 169 ? -0.316 14.716 19.584 1.00 84.38 169 GLN A C 1
ATOM 1343 O O . GLN A 1 169 ? 0.312 15.495 20.304 1.00 84.38 169 GLN A O 1
ATOM 1348 N N . LYS A 1 170 ? -1.617 14.466 19.782 1.00 86.12 170 LYS A N 1
ATOM 1349 C CA . LYS A 1 170 ? -2.401 15.082 20.866 1.00 86.12 170 LYS A CA 1
ATOM 1350 C C . LYS A 1 170 ? -1.846 14.712 22.244 1.00 86.12 170 LYS A C 1
ATOM 1352 O O . LYS A 1 170 ? -1.702 15.595 23.090 1.00 86.12 170 LYS A O 1
ATOM 1357 N N . LYS A 1 171 ? -1.477 13.445 22.465 1.00 86.19 171 LYS A N 1
ATOM 1358 C CA . LYS A 1 171 ? -0.851 12.989 23.722 1.00 86.19 171 LYS A CA 1
ATOM 1359 C C . LYS A 1 171 ? 0.492 13.680 23.973 1.00 86.19 171 LYS A C 1
ATOM 1361 O O . LYS A 1 171 ? 0.727 14.169 25.078 1.00 86.19 171 LYS A O 1
ATOM 1366 N N . ASN A 1 172 ? 1.330 13.801 22.946 1.00 81.31 172 ASN A N 1
ATOM 1367 C CA . ASN A 1 172 ? 2.639 14.454 23.051 1.00 81.31 172 ASN A CA 1
ATOM 1368 C C . ASN A 1 172 ? 2.520 15.963 23.347 1.00 81.31 172 ASN A C 1
ATOM 1370 O O . ASN A 1 172 ? 3.282 16.509 24.148 1.00 81.31 172 ASN A O 1
ATOM 1374 N N . LEU A 1 173 ? 1.528 16.644 22.767 1.00 81.12 173 LEU A N 1
ATOM 1375 C CA . LEU A 1 173 ? 1.242 18.056 23.056 1.00 81.12 173 LEU A CA 1
ATOM 1376 C C . LEU A 1 173 ? 0.720 18.265 24.489 1.00 81.12 173 LEU A C 1
ATOM 1378 O O . LEU A 1 173 ? 1.089 19.230 25.156 1.00 81.12 173 LEU A O 1
ATOM 1382 N N . GLN A 1 174 ? -0.090 17.341 25.008 1.00 78.06 174 GLN A N 1
ATOM 1383 C CA . GLN A 1 174 ? -0.580 17.412 26.389 1.00 78.06 174 GLN A CA 1
ATOM 1384 C C . GLN A 1 174 ? 0.531 17.155 27.417 1.00 78.06 174 GLN A C 1
ATOM 1386 O O . GLN A 1 174 ? 0.594 17.841 28.438 1.00 78.06 174 GLN A O 1
ATOM 1391 N N . GLN A 1 175 ? 1.447 16.221 27.145 1.00 72.69 175 GLN A N 1
ATOM 1392 C CA . GLN A 1 175 ? 2.592 15.956 28.024 1.00 72.69 175 GLN A CA 1
ATOM 1393 C C . GLN A 1 175 ? 3.597 17.117 28.044 1.00 72.69 175 GLN A C 1
ATOM 1395 O O . GLN A 1 175 ? 4.109 17.471 29.107 1.00 72.69 175 GLN A O 1
ATOM 1400 N N . THR A 1 176 ? 3.834 17.768 26.902 1.00 67.50 176 THR A N 1
ATOM 1401 C CA . THR A 1 176 ? 4.717 18.945 26.828 1.00 67.50 176 THR A CA 1
ATOM 1402 C C . THR A 1 176 ? 4.110 20.183 27.504 1.00 67.50 176 THR A C 1
ATOM 1404 O O . THR A 1 176 ? 4.836 20.933 28.156 1.00 67.50 176 THR A O 1
ATOM 1407 N N . HIS A 1 177 ? 2.786 20.377 27.458 1.00 59.12 177 HIS A N 1
ATOM 1408 C CA . HIS A 1 177 ? 2.109 21.433 28.227 1.00 59.12 177 HIS A CA 1
ATOM 1409 C C . HIS A 1 177 ? 1.999 21.142 29.734 1.00 59.12 177 HIS A C 1
ATOM 1411 O O . HIS A 1 177 ? 2.067 22.077 30.533 1.00 59.12 177 HIS A O 1
ATOM 1417 N N . GLY A 1 178 ? 1.923 19.874 30.150 1.00 54.00 178 GLY A N 1
ATOM 1418 C CA . GLY A 1 178 ? 1.942 19.488 31.567 1.00 54.00 178 GLY A CA 1
ATOM 1419 C C . GLY A 1 178 ? 3.260 19.805 32.288 1.00 54.00 178 GLY A C 1
ATOM 1420 O O . GLY A 1 178 ? 3.245 20.092 33.483 1.00 54.00 178 GLY A O 1
ATOM 1421 N N . MET A 1 179 ? 4.393 19.823 31.574 1.00 52.75 179 MET A N 1
ATOM 1422 C CA . MET A 1 179 ? 5.703 20.164 32.154 1.00 52.75 179 MET A CA 1
ATOM 1423 C C . MET A 1 179 ? 6.016 21.670 32.146 1.00 52.75 179 MET A C 1
ATOM 1425 O O . MET A 1 179 ? 6.877 22.117 32.900 1.00 52.75 179 MET A O 1
ATOM 1429 N N . ALA A 1 180 ? 5.309 22.476 31.346 1.00 50.94 180 ALA A N 1
ATOM 1430 C CA . ALA A 1 180 ? 5.515 23.927 31.286 1.00 50.94 180 ALA A CA 1
ATOM 1431 C C . ALA A 1 180 ? 4.732 24.713 32.363 1.00 50.94 180 ALA A C 1
ATOM 1433 O O . ALA A 1 180 ? 4.990 25.897 32.569 1.00 50.94 180 ALA A O 1
ATOM 1434 N N . SER A 1 181 ? 3.796 24.072 33.079 1.00 47.56 181 SER A N 1
ATOM 1435 C CA . SER A 1 181 ? 2.910 24.730 34.057 1.00 47.56 181 SER A CA 1
ATOM 1436 C C . SER A 1 181 ? 3.392 24.677 35.520 1.00 47.56 181 SER A C 1
ATOM 1438 O O . SER A 1 181 ? 2.664 25.117 36.410 1.00 47.56 181 SER A O 1
ATOM 1440 N N . SER A 1 182 ? 4.606 24.192 35.806 1.00 48.59 182 SER A N 1
ATOM 1441 C CA . SER A 1 182 ? 5.209 24.245 37.155 1.00 48.59 182 SER A CA 1
ATOM 1442 C C . SER A 1 182 ? 6.256 25.358 37.314 1.00 48.59 182 SER A C 1
ATOM 1444 O O . SER A 1 182 ? 7.139 25.275 38.169 1.00 48.59 182 SER A O 1
ATOM 1446 N N . GLY A 1 183 ? 6.166 26.418 36.503 1.00 45.41 183 GLY A N 1
ATOM 1447 C CA . GLY A 1 183 ? 6.888 27.67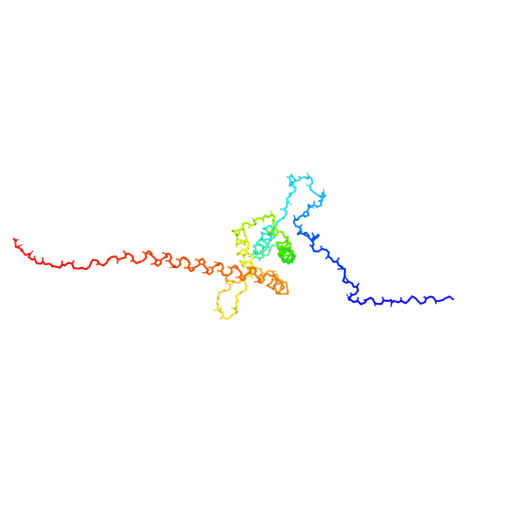3 36.713 1.00 45.41 183 GLY A CA 1
ATOM 1448 C C . GLY A 1 183 ? 6.277 28.461 37.871 1.00 45.41 183 GLY A C 1
ATOM 1449 O O . GLY A 1 183 ? 5.446 29.340 37.664 1.00 45.41 183 GLY A O 1
ATOM 1450 N N . SER A 1 184 ? 6.668 28.106 39.094 1.00 46.69 184 SER A N 1
ATOM 1451 C CA . SER A 1 184 ? 6.293 28.792 40.333 1.00 46.69 184 SER A CA 1
ATOM 1452 C C . SER A 1 184 ? 6.574 30.309 40.265 1.00 46.69 184 SER A C 1
ATOM 1454 O O . SER A 1 184 ? 7.698 30.705 39.942 1.00 46.69 184 SER A O 1
ATOM 1456 N N . PRO A 1 185 ? 5.602 31.180 40.599 1.00 48.56 185 PRO A N 1
ATOM 1457 C CA . PRO A 1 185 ? 5.795 32.619 40.647 1.00 48.56 185 PRO A CA 1
ATOM 1458 C C . PRO A 1 185 ? 6.310 33.035 42.031 1.00 48.56 185 PRO A C 1
ATOM 1460 O O . PRO A 1 185 ? 5.532 33.438 42.894 1.00 48.56 185 PRO A O 1
ATOM 1463 N N . TYR A 1 186 ? 7.625 33.024 42.252 1.00 50.56 186 TYR A N 1
ATOM 1464 C CA . TYR A 1 186 ? 8.191 33.780 43.375 1.00 50.56 186 TYR A CA 1
ATOM 1465 C C . TYR A 1 186 ? 8.406 35.242 42.969 1.00 50.56 186 TYR A C 1
ATOM 1467 O O . TYR A 1 186 ? 9.474 35.668 42.535 1.00 50.56 186 TYR A O 1
ATOM 1475 N N . ARG A 1 187 ? 7.327 36.018 43.121 1.00 48.09 187 ARG A N 1
ATOM 1476 C CA . ARG A 1 187 ? 7.338 37.476 43.297 1.00 48.09 187 ARG A CA 1
ATOM 1477 C C . ARG A 1 187 ? 7.302 37.788 44.802 1.00 48.09 187 ARG A C 1
ATOM 1479 O O . ARG A 1 187 ? 6.587 37.114 45.535 1.00 48.09 187 ARG A O 1
ATOM 1486 N N . ARG A 1 188 ? 7.934 38.916 45.173 1.00 44.59 188 ARG A N 1
ATOM 1487 C CA . ARG A 1 188 ? 7.992 39.617 46.487 1.00 44.59 188 ARG A CA 1
ATOM 1488 C C . ARG A 1 188 ? 8.998 39.039 47.499 1.00 44.59 188 ARG A C 1
ATOM 1490 O O . ARG A 1 188 ? 9.053 37.841 47.685 1.00 44.59 188 ARG A O 1
ATOM 1497 N N . ALA A 1 189 ? 9.802 39.838 48.205 1.00 44.69 189 ALA A N 1
ATOM 1498 C CA . ALA A 1 189 ? 9.628 41.233 48.615 1.00 44.69 189 ALA A CA 1
ATOM 1499 C C . ALA A 1 189 ? 10.971 41.987 48.704 1.00 44.69 189 ALA A C 1
ATOM 1501 O O . ALA A 1 189 ? 12.001 41.398 49.012 1.00 44.69 189 ALA A O 1
ATOM 1502 N N . GLY A 1 190 ? 10.946 43.301 48.459 1.00 48.75 190 GLY A N 1
ATOM 1503 C CA . GLY A 1 190 ? 12.039 44.189 48.859 1.00 48.75 190 GLY A CA 1
ATOM 1504 C C . GLY A 1 190 ? 11.941 44.565 50.337 1.00 48.75 190 GLY A C 1
ATOM 1505 O O . GLY A 1 190 ? 10.843 44.518 50.880 1.00 48.75 190 GLY A O 1
ATOM 1506 N N . LEU A 1 191 ? 13.058 44.973 50.953 1.00 47.81 191 LEU A N 1
ATOM 1507 C CA . LEU A 1 191 ? 13.135 46.008 51.999 1.00 47.81 191 LEU A CA 1
ATOM 1508 C C . LEU A 1 191 ? 14.608 46.286 52.405 1.00 47.81 191 LEU A C 1
ATOM 1510 O O . LEU A 1 191 ? 15.255 45.443 53.004 1.00 47.81 191 LEU A O 1
ATOM 1514 N N . PHE A 1 192 ? 15.088 47.481 52.034 1.00 47.47 192 PHE A N 1
ATOM 1515 C CA . PHE A 1 192 ? 15.852 48.494 52.799 1.00 47.47 192 PHE A CA 1
ATOM 1516 C C . PHE A 1 192 ? 17.045 48.198 53.754 1.00 47.47 192 PHE A C 1
ATOM 1518 O O . PHE A 1 192 ? 17.025 47.273 54.555 1.00 47.47 192 PHE A O 1
ATOM 1525 N N . ARG A 1 193 ? 17.923 49.233 53.799 1.00 43.66 193 ARG A N 1
ATOM 1526 C CA . ARG A 1 193 ? 19.082 49.579 54.680 1.00 43.66 193 ARG A CA 1
ATOM 1527 C C . ARG A 1 193 ? 20.419 48.954 54.242 1.00 43.66 193 ARG A C 1
ATOM 1529 O O . ARG A 1 193 ? 20.528 47.745 54.200 1.00 43.66 193 ARG A O 1
ATOM 1536 N N . GLY A 1 194 ? 21.480 49.669 53.851 1.00 44.12 194 GLY A N 1
ATOM 1537 C CA . GLY A 1 194 ? 21.975 50.999 54.223 1.00 44.12 194 GLY A CA 1
ATOM 1538 C C . GLY A 1 194 ? 22.869 50.889 55.458 1.00 44.12 194 GLY A C 1
ATOM 1539 O O . GLY A 1 194 ? 22.287 50.684 56.509 1.00 44.12 194 GLY A O 1
ATOM 1540 N N . VAL A 1 195 ? 24.203 51.010 55.325 1.00 43.88 195 VAL A N 1
ATOM 1541 C CA . VAL A 1 195 ? 25.186 51.609 56.270 1.00 43.88 195 VAL A CA 1
ATOM 1542 C C . VAL A 1 195 ? 26.552 51.722 55.556 1.00 43.88 195 VAL A C 1
ATOM 1544 O O . VAL A 1 195 ? 26.974 50.805 54.855 1.00 43.88 195 VAL A O 1
ATOM 1547 N N . SER A 1 196 ? 27.181 52.882 55.736 1.00 48.25 196 SER A N 1
ATOM 1548 C CA . SER A 1 196 ? 28.511 53.332 55.308 1.00 48.25 196 SER A CA 1
ATOM 1549 C C . SER A 1 196 ? 29.684 52.527 55.882 1.00 48.25 196 SER A C 1
ATOM 1551 O O . SER A 1 196 ? 29.557 51.989 56.974 1.00 48.25 196 SER A O 1
ATOM 1553 N N . PHE A 1 197 ? 30.843 52.581 55.222 1.00 47.25 197 PHE A N 1
ATOM 1554 C CA . PHE A 1 197 ? 32.114 53.065 55.786 1.00 47.25 197 PHE A CA 1
ATOM 1555 C C . PHE A 1 197 ? 32.999 53.564 54.641 1.00 47.25 197 PHE A C 1
ATOM 1557 O O . PHE A 1 197 ? 32.976 52.917 53.570 1.00 47.25 197 PHE A O 1
#

pLDDT: mean 70.43, std 18.06, range [41.56, 94.44]

Organism: NCBI:txid33640

Radius of gyration: 28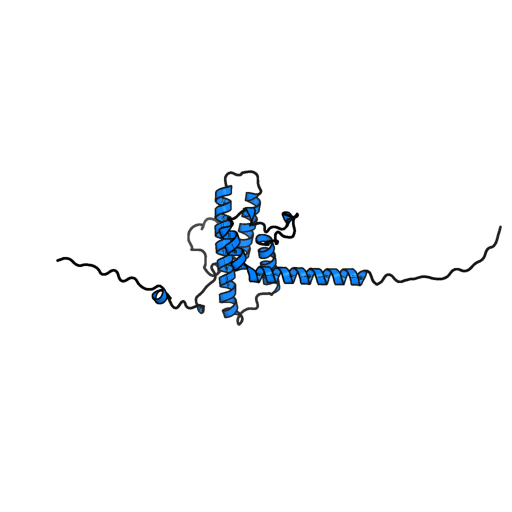.35 Å; chains: 1; bounding box: 57×87×99 Å